Protein 7EX9 (pdb70)

Nearest PDB structures (foldseek):
  7ex0-assembly1_A  TM=1.000E+00  e=1.952E-36  Ebinur lake virus
  7ewu-assembly3_C  TM=9.986E-01  e=3.011E-35  Ebinur lake virus
  7ewx-assembly2_B  TM=9.771E-01  e=7.820E-35  Ebinur lake virus
  7ex6-assembly4_D  TM=1.001E+00  e=1.050E-32  Ebinur lake virus
  7ex0-assembly2_B  TM=9.916E-01  e=1.050E-32  Ebinur lake virus

Foldseek 3Di:
DVVLVVLVVQLVPDDDLVSLLVSLVVLQVVLQLVVQVLQCVQLVHDFFAWDFVVVVCCVLPVPDDCVVFDADGGTATDWDDPNQAIEGEHEAEAQDCVVVVVVQVVCVVRPVVRCVVVPHHYWYKYWYAHQVPRDIDIDTPVVCVSDVDRPGDDHCVSSVVSNVSSCVVCVPPPVNVVSD

Sequence (180 aa):
DPMYEQFLQRIQAVRTATVAKDISADILEARHDYFGRELCRALDIEYRNNVLLDEIILDVYPGVNLMEYNVPHVTPDNYIWTGDMLLILDYKVSVGHDSTEVTYKKYTTLILPVMQEIGINTEICIIRANPVTNQISIVGEQFKRLFPTIPVELNFARFFELRKMLLDKFADDEEFLMMI

Secondary structure (DSSP, 8-state):
-HHHHHHHHHHHH--SHHHHHHHHHHHHHHHHHHHHHHHHHHHT----S---HHHHHHHH-TT--GGGS-------SEEEE-SS-EEEEEEEE-SSSHHHHHHHHHHHHHHHHHHHHHT--EEEEEEEE-TTT--EEEE-HHHHHH-S--------HHHHHHHHHHHHHTTT-HHHHHH-

Structure (mmCIF, N/CA/C/O backbone):
data_7EX9
#
_entry.id   7EX9
#
_cell.length_a   40.855
_cell.length_b   70.763
_cell.length_c   70.923
_cell.angle_alpha   90.000
_cell.angle_beta   90.000
_cell.angle_gamma   90.000
#
_symmetry.space_group_name_H-M   'P 21 21 21'
#
loop_
_entity.id
_entity.type
_entity.pdbx_description
1 polymer Replicase
2 non-polymer 'MANGANESE (II) ION'
3 non-polymer 'methyl (Z)-4-(1-(3-chlorobenzyl)-4-ethylpiperidin-4-yl)-2-hydroxy-4-oxobut-2-enoate'
4 non-polymer 'CHLORIDE ION'
5 water water
#
loop_
_atom_site.group_PDB
_atom_site.id
_atom_site.type_symbol
_atom_site.label_atom_id
_atom_site.label_alt_id
_atom_site.label_comp_id
_atom_site.label_asym_id
_atom_site.label_entity_id
_atom_site.label_seq_id
_atom_site.pdbx_PDB_ins_code
_atom_site.Cartn_x
_atom_site.Cartn_y
_atom_site.Cartn_z
_atom_site.occupancy
_atom_site.B_iso_or_equiv
_atom_site.auth_seq_id
_atom_site.auth_comp_id
_atom_site.auth_asym_id
_atom_site.auth_atom_id
_atom_site.pdbx_PDB_model_num
ATOM 1 N N . ASP A 1 39 ? 25.826 -6.234 -30.921 1.00 46.80 3 ASP A N 1
ATOM 2 C CA . ASP A 1 39 ? 25.053 -6.924 -29.895 1.00 45.08 3 ASP A CA 1
ATOM 3 C C . ASP A 1 39 ? 25.902 -8.075 -29.342 1.00 43.02 3 ASP A C 1
ATOM 4 O O . ASP A 1 39 ? 25.965 -9.154 -29.944 1.00 41.75 3 ASP A O 1
ATOM 9 N N . PRO A 1 40 ? 26.567 -7.840 -28.203 1.00 43.51 4 PRO A N 1
ATOM 10 C CA . PRO A 1 40 ? 27.458 -8.880 -27.653 1.00 40.23 4 PRO A CA 1
ATOM 11 C C . PRO A 1 40 ? 26.731 -10.166 -27.301 1.00 39.62 4 PRO A C 1
ATOM 12 O O . PRO A 1 40 ? 27.282 -11.263 -27.469 1.00 39.45 4 PRO A O 1
ATOM 16 N N . MET A 1 41 ? 25.499 -10.053 -26.803 1.00 37.82 5 MET A N 1
ATOM 17 C CA . MET A 1 41 ? 24.702 -11.232 -26.480 1.00 35.02 5 MET A CA 1
ATOM 18 C C . MET A 1 41 ? 24.406 -12.053 -27.728 1.00 32.52 5 MET A C 1
ATOM 19 O O . MET A 1 41 ? 24.564 -13.281 -27.735 1.00 31.14 5 MET A O 1
ATOM 24 N N . TYR A 1 42 ? 23.938 -11.389 -28.784 1.00 32.15 6 TYR A N 1
ATOM 25 C CA . TYR A 1 42 ? 23.668 -12.086 -30.035 1.00 33.13 6 TYR A CA 1
ATOM 26 C C . TYR A 1 42 ? 24.924 -12.770 -30.550 1.00 30.67 6 TYR A C 1
ATOM 27 O O . TYR A 1 42 ? 24.902 -13.952 -30.912 1.00 30.02 6 TYR A O 1
ATOM 36 N N . GLU A 1 43 ? 26.040 -12.042 -30.574 1.00 31.25 7 GLU A N 1
ATOM 37 C CA . GLU A 1 43 ? 27.272 -12.597 -31.120 1.00 30.90 7 GLU A CA 1
ATOM 38 C C . GLU A 1 43 ? 27.744 -13.809 -30.329 1.00 30.18 7 GLU A C 1
ATOM 39 O O . GLU A 1 43 ? 28.252 -14.776 -30.911 1.00 27.93 7 GLU A O 1
ATOM 45 N N . GLN A 1 44 ? 27.590 -13.782 -29.004 1.00 29.62 8 GLN A N 1
ATOM 46 C CA . GLN A 1 44 ? 28.028 -14.924 -28.212 1.00 28.25 8 GLN A CA 1
ATOM 47 C C . GLN A 1 44 ? 27.154 -16.148 -28.480 1.00 24.40 8 GLN A C 1
ATOM 48 O O . GLN A 1 44 ? 27.665 -17.270 -28.602 1.00 23.65 8 GLN A O 1
ATOM 54 N N . PHE A 1 45 ? 25.836 -15.958 -28.595 1.00 23.52 9 PHE A N 1
ATOM 55 C CA . PHE A 1 45 ? 24.976 -17.075 -28.973 1.00 21.28 9 PHE A CA 1
ATOM 56 C C . PHE A 1 45 ? 25.335 -17.595 -30.360 1.00 23.39 9 PHE A C 1
ATOM 57 O O . PHE A 1 45 ? 25.412 -18.807 -30.586 1.00 21.85 9 PHE A O 1
ATOM 65 N N . LEU A 1 46 ? 25.547 -16.686 -31.309 1.00 22.01 10 LEU A N 1
ATOM 66 C CA . LEU A 1 46 ? 25.893 -17.112 -32.665 1.00 24.80 10 LEU A CA 1
ATOM 67 C C . LEU A 1 46 ? 27.172 -17.949 -32.683 1.00 22.29 10 LEU A C 1
ATOM 68 O O . LEU A 1 46 ? 27.241 -18.984 -33.367 1.00 23.63 10 LEU A O 1
ATOM 73 N N . GLN A 1 47 ? 28.197 -17.512 -31.946 1.00 24.10 11 GLN A N 1
ATOM 74 C CA . GLN A 1 47 ? 29.436 -18.278 -31.839 1.00 25.29 11 GLN A CA 1
ATOM 75 C C . GLN A 1 47 ? 29.163 -19.681 -31.319 1.00 27.33 11 GLN A C 1
ATOM 76 O O . GLN A 1 47 ? 29.721 -20.662 -31.827 1.00 23.99 11 GLN A O 1
ATOM 82 N N . ARG A 1 48 ? 28.306 -19.795 -30.294 1.00 21.49 12 ARG A N 1
ATOM 83 C CA . ARG A 1 48 ? 28.014 -21.105 -29.722 1.00 23.65 12 ARG A CA 1
ATOM 84 C C . ARG A 1 48 ? 27.275 -22.001 -30.710 1.00 21.45 12 ARG A C 1
ATOM 85 O O . ARG A 1 48 ? 27.546 -23.209 -30.772 1.00 24.26 12 ARG A O 1
ATOM 93 N N . ILE A 1 49 ? 26.344 -21.436 -31.489 1.00 17.87 13 ILE A N 1
ATOM 94 C CA . ILE A 1 49 ? 25.594 -22.224 -32.471 1.00 18.98 13 ILE A CA 1
ATOM 95 C C . ILE A 1 49 ? 26.488 -22.641 -33.629 1.00 21.33 13 ILE A C 1
ATOM 96 O O . ILE A 1 49 ? 26.373 -23.759 -34.148 1.00 21.66 13 ILE A O 1
ATOM 101 N N . GLN A 1 50 ? 27.391 -21.755 -34.051 1.00 22.84 14 GLN A N 1
ATOM 102 C CA . GLN A 1 50 ? 28.348 -22.117 -35.096 1.00 23.51 14 GLN A CA 1
ATOM 103 C C . GLN A 1 50 ? 29.196 -23.318 -34.676 1.00 25.53 14 GLN A C 1
ATOM 104 O O . GLN A 1 50 ? 29.509 -24.191 -35.498 1.00 26.33 14 GLN A O 1
ATOM 110 N N . ALA A 1 51 ? 29.543 -23.401 -33.392 1.00 23.19 15 ALA A N 1
ATOM 111 C CA . ALA A 1 51 ? 30.483 -24.401 -32.899 1.00 24.08 15 ALA A CA 1
ATOM 112 C C . ALA A 1 51 ? 29.841 -25.699 -32.410 1.00 28.22 15 ALA A C 1
ATOM 113 O O . ALA A 1 51 ? 30.533 -26.722 -32.352 1.00 26.53 15 ALA A O 1
ATOM 115 N N . VAL A 1 52 ? 28.557 -25.697 -32.035 1.00 23.72 16 VAL A N 1
ATOM 116 C CA . VAL A 1 52 ? 27.988 -26.849 -31.330 1.00 23.43 16 VAL A CA 1
ATOM 117 C C . VAL A 1 52 ? 27.900 -28.073 -32.244 1.00 23.01 16 VAL A C 1
ATOM 11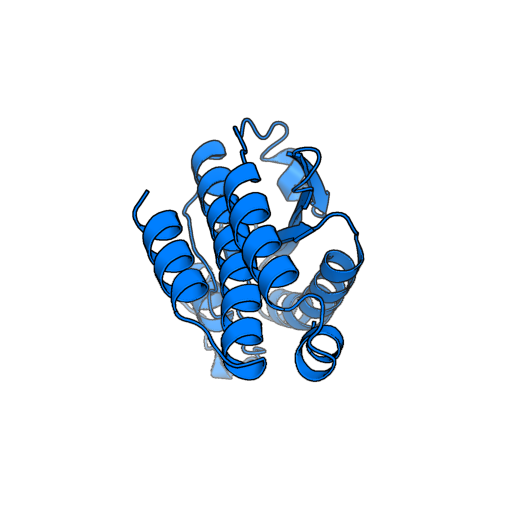8 O O . VAL A 1 52 ? 27.567 -27.972 -33.432 1.00 24.61 16 VAL A O 1
ATOM 122 N N . ARG A 1 53 ? 28.182 -29.254 -31.675 1.00 24.10 17 ARG A N 1
ATOM 123 C CA . ARG A 1 53 ? 28.157 -30.515 -32.411 1.00 25.69 17 ARG A CA 1
ATOM 124 C C . ARG A 1 53 ? 27.214 -31.560 -31.831 1.00 27.48 17 ARG A C 1
ATOM 125 O O . ARG A 1 53 ? 26.888 -32.523 -32.533 1.00 26.00 17 ARG A O 1
ATOM 133 N N . THR A 1 54 ? 26.785 -31.420 -30.575 1.00 25.35 18 THR A N 1
ATOM 134 C CA . THR A 1 54 ? 26.059 -32.466 -29.873 1.00 22.80 18 THR A CA 1
ATOM 135 C C . THR A 1 54 ? 24.715 -31.951 -29.389 1.00 24.41 18 THR A C 1
ATOM 136 O O . THR A 1 54 ? 24.565 -30.772 -29.061 1.00 22.35 18 THR A O 1
ATOM 140 N N . ALA A 1 55 ? 23.752 -32.871 -29.328 1.00 23.68 19 ALA A N 1
ATOM 141 C CA . ALA A 1 55 ? 22.403 -32.537 -28.886 1.00 25.56 19 ALA A CA 1
ATOM 142 C C . ALA A 1 55 ? 22.389 -31.969 -27.472 1.00 25.22 19 ALA A C 1
ATOM 143 O O . ALA A 1 55 ? 21.642 -31.025 -27.185 1.00 26.02 19 ALA A O 1
ATOM 145 N N . THR A 1 56 ? 23.177 -32.545 -26.562 1.00 25.18 20 THR A N 1
ATOM 146 C CA . THR A 1 56 ? 23.130 -32.075 -25.182 1.00 26.75 20 THR A CA 1
ATOM 147 C C . THR A 1 56 ? 23.629 -30.638 -25.056 1.00 25.31 20 THR A C 1
ATOM 148 O O . THR A 1 56 ? 23.053 -29.848 -24.301 1.00 23.35 20 THR A O 1
ATOM 152 N N . VAL A 1 57 ? 24.681 -30.269 -25.785 1.00 21.84 21 VAL A N 1
ATOM 153 C CA . VAL A 1 57 ? 25.155 -28.890 -25.724 1.00 22.73 21 VAL A CA 1
ATOM 154 C C . VAL A 1 57 ? 24.170 -27.966 -26.434 1.00 24.01 21 VAL A C 1
ATOM 155 O O . VAL A 1 57 ? 23.931 -26.831 -25.996 1.00 24.44 21 VAL A O 1
ATOM 159 N N . ALA A 1 58 ? 23.558 -28.451 -27.519 1.00 20.62 22 ALA A N 1
ATOM 160 C CA . ALA A 1 58 ? 22.541 -27.666 -28.216 1.00 21.76 22 ALA A CA 1
ATOM 161 C C . ALA A 1 58 ? 21.337 -27.390 -27.321 1.00 22.83 22 ALA A C 1
ATOM 162 O O . ALA A 1 58 ? 20.778 -26.288 -27.348 1.00 20.38 22 ALA A O 1
ATOM 164 N N . LYS A 1 59 ? 20.910 -28.388 -26.539 1.00 21.52 23 LYS A N 1
ATOM 165 C CA . LYS A 1 59 ? 19.808 -28.193 -25.596 1.00 23.29 23 LYS A CA 1
ATOM 166 C C . LYS A 1 59 ? 20.106 -27.049 -24.634 1.00 21.21 23 LYS A C 1
ATOM 167 O O . LYS A 1 59 ? 19.220 -26.247 -24.311 1.00 20.78 23 LYS A O 1
ATOM 173 N N . ASP A 1 60 ? 21.349 -26.959 -24.172 1.00 20.03 24 ASP A N 1
ATOM 174 C CA . ASP A 1 60 ? 21.733 -25.887 -23.255 1.00 23.20 24 ASP A CA 1
ATOM 175 C C . ASP A 1 60 ? 21.731 -24.528 -23.944 1.00 22.97 24 ASP A C 1
ATOM 176 O O . ASP A 1 60 ? 21.400 -23.515 -23.320 1.00 21.89 24 ASP A O 1
ATOM 181 N N . ILE A 1 61 ? 22.143 -24.468 -25.212 1.00 19.61 25 ILE A N 1
ATOM 182 C CA . ILE A 1 61 ? 22.039 -23.199 -25.925 1.00 18.43 25 ILE A CA 1
ATOM 183 C C . ILE A 1 61 ? 20.581 -22.788 -26.029 1.00 17.94 25 ILE A C 1
ATOM 184 O O . ILE A 1 61 ? 20.231 -21.628 -25.797 1.00 19.63 25 ILE A O 1
ATOM 189 N N . SER A 1 62 ? 19.706 -23.735 -26.387 1.00 17.63 26 SER A N 1
ATOM 190 C CA . SER A 1 62 ? 18.285 -23.424 -26.531 1.00 18.99 26 SER A CA 1
ATOM 191 C C . SER A 1 62 ? 17.730 -22.853 -25.237 1.00 20.47 26 SER A C 1
ATOM 192 O O . SER A 1 62 ? 17.079 -21.801 -25.229 1.00 18.51 26 SER A O 1
ATOM 195 N N . ALA A 1 63 ? 18.008 -23.528 -24.123 1.00 19.20 27 ALA A N 1
ATOM 196 C CA . ALA A 1 63 ? 17.527 -23.050 -22.833 1.00 20.48 27 ALA A CA 1
ATOM 197 C C . ALA A 1 63 ? 18.102 -21.681 -22.515 1.00 20.57 27 ALA A C 1
ATOM 198 O O . ALA A 1 63 ? 17.398 -20.812 -21.984 1.00 20.09 27 ALA A O 1
ATOM 200 N N . ASP A 1 64 ? 19.371 -21.461 -22.862 1.00 18.83 28 ASP A N 1
ATOM 201 C CA . ASP A 1 64 ? 20.012 -20.180 -22.572 1.00 19.09 28 ASP A CA 1
ATOM 202 C C . ASP A 1 64 ? 19.382 -19.046 -23.377 1.00 20.61 28 ASP A C 1
ATOM 203 O O . ASP A 1 64 ? 19.271 -17.919 -22.884 1.00 18.55 28 ASP A O 1
ATOM 208 N N . ILE A 1 65 ? 19.020 -19.308 -24.635 1.00 20.37 29 ILE A N 1
ATOM 209 C CA . ILE A 1 65 ? 18.346 -18.285 -25.435 1.00 17.57 29 ILE A CA 1
ATOM 210 C C . ILE A 1 65 ? 16.993 -17.942 -24.829 1.00 20.09 29 ILE A C 1
ATOM 211 O O . ILE A 1 65 ? 16.604 -16.770 -24.754 1.00 18.04 29 ILE A O 1
ATOM 216 N N . LEU A 1 66 ? 16.259 -18.954 -24.368 1.00 18.07 30 LEU A N 1
ATOM 217 C CA . LEU A 1 66 ? 14.954 -18.666 -23.786 1.00 19.04 30 LEU A CA 1
ATOM 218 C C . LEU A 1 66 ? 15.099 -17.908 -22.473 1.00 18.78 30 LEU A C 1
ATOM 219 O O . LEU A 1 66 ? 14.263 -17.052 -22.151 1.00 18.38 30 LEU A O 1
ATOM 224 N N . GLU A 1 67 ? 16.155 -18.193 -21.708 1.00 17.77 31 GLU A N 1
ATOM 225 C CA . GLU A 1 67 ? 16.387 -17.423 -20.491 1.00 19.13 31 GLU A CA 1
ATOM 226 C C . GLU A 1 67 ? 16.740 -15.974 -20.827 1.00 21.40 31 GLU A C 1
ATOM 227 O O . GLU A 1 67 ? 16.219 -15.039 -20.207 1.00 18.98 31 GLU A O 1
ATOM 233 N N . ALA A 1 68 ? 17.592 -1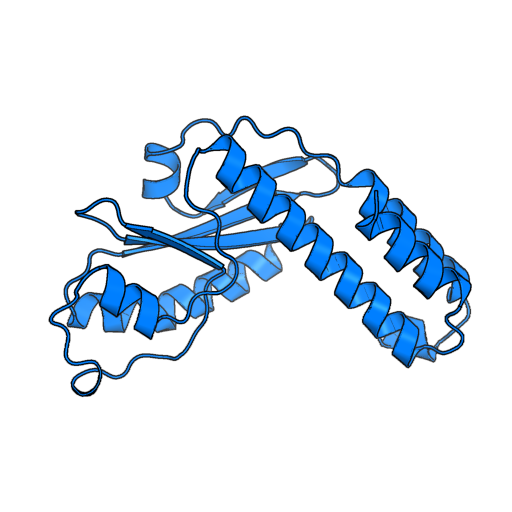5.768 -21.839 1.00 19.72 32 ALA A N 1
ATOM 234 C CA . ALA A 1 68 ? 17.991 -14.4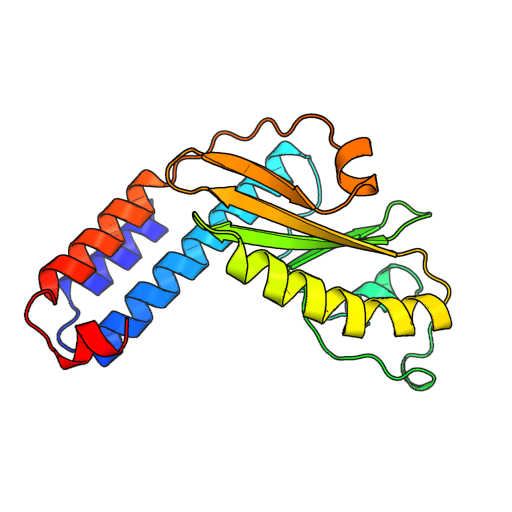14 -22.221 1.00 18.80 32 ALA A CA 1
ATOM 235 C C . ALA A 1 68 ? 16.812 -13.602 -22.737 1.00 15.50 32 ALA A C 1
ATOM 236 O O . ALA A 1 68 ? 16.746 -12.386 -22.520 1.00 18.03 32 ALA A O 1
ATOM 238 N N . ARG A 1 69 ? 15.892 -14.250 -23.449 1.00 16.13 33 ARG A N 1
ATOM 239 C CA . ARG A 1 69 ? 14.700 -13.571 -23.944 1.00 16.22 33 ARG A CA 1
ATOM 240 C C . ARG A 1 69 ? 13.799 -13.149 -22.792 1.00 16.60 33 ARG A C 1
ATOM 241 O O . ARG A 1 69 ? 13.249 -12.034 -22.780 1.00 15.60 33 ARG A O 1
ATOM 249 N N . HIS A 1 70 ? 13.695 -14.009 -21.7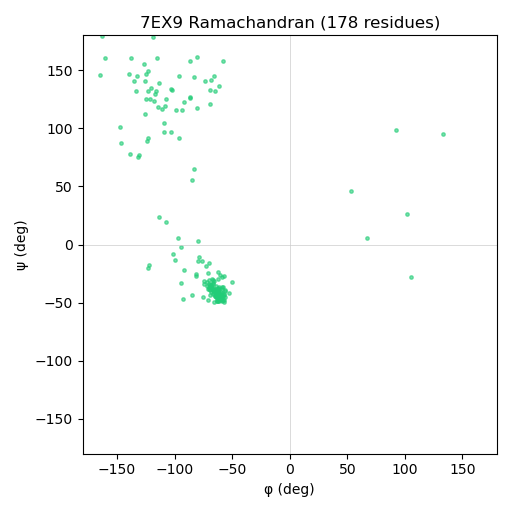86 1.00 15.53 34 HIS A N 1
ATOM 250 C CA . HIS A 1 70 ? 12.962 -13.673 -20.577 1.00 15.57 34 HIS A CA 1
ATOM 251 C C . HIS A 1 70 ? 13.612 -12.494 -19.863 1.00 14.84 34 HIS A C 1
ATOM 252 O O . HIS A 1 70 ? 12.925 -11.555 -19.446 1.00 16.59 34 HIS A O 1
ATOM 259 N N . ASP A 1 71 ? 14.943 -12.512 -19.727 1.00 14.56 35 ASP A N 1
ATOM 260 C CA . ASP A 1 71 ? 15.618 -11.446 -18.983 1.00 15.37 35 ASP A CA 1
ATOM 261 C C . ASP A 1 71 ? 15.555 -10.127 -19.751 1.00 18.05 35 ASP A C 1
ATOM 262 O O . ASP A 1 71 ? 15.427 -9.051 -19.146 1.00 17.53 35 ASP A O 1
ATOM 267 N N . TYR A 1 72 ? 15.626 -10.201 -21.087 1.00 16.07 36 TYR A N 1
ATOM 268 C CA . TYR A 1 72 ? 15.457 -9.019 -21.930 1.00 18.82 36 TYR A CA 1
ATOM 269 C C . TYR A 1 72 ? 14.109 -8.355 -21.668 1.00 18.40 36 TYR A C 1
ATOM 270 O O . TYR A 1 72 ? 14.025 -7.133 -21.483 1.00 16.91 36 TYR A O 1
ATOM 279 N N . PHE A 1 73 ? 13.035 -9.149 -21.644 1.00 15.50 37 PHE A N 1
ATOM 280 C CA . PHE A 1 73 ? 11.723 -8.583 -21.353 1.00 14.37 37 PHE A CA 1
ATOM 281 C C . PHE A 1 73 ? 11.678 -7.964 -19.958 1.00 14.95 37 PHE A C 1
ATOM 282 O O . PHE A 1 73 ? 11.137 -6.865 -19.779 1.00 16.51 37 PHE A O 1
ATOM 290 N N . GLY A 1 74 ? 12.227 -8.658 -18.953 1.00 15.86 38 GLY A N 1
ATOM 291 C CA . GLY A 1 74 ? 12.249 -8.082 -17.614 1.00 14.40 38 GLY A CA 1
ATOM 292 C C . GLY A 1 74 ? 12.929 -6.722 -17.583 1.00 17.88 38 GLY A C 1
ATOM 293 O O . GLY A 1 74 ? 12.409 -5.769 -16.993 1.00 17.21 38 GLY A O 1
ATOM 294 N N . ARG A 1 75 ? 14.082 -6.598 -18.252 1.00 17.24 39 ARG A N 1
ATOM 295 C CA . ARG A 1 75 ? 14.783 -5.316 -18.255 1.00 18.14 39 ARG A CA 1
ATOM 296 C C . ARG A 1 75 ? 13.969 -4.230 -18.951 1.00 18.70 39 ARG A C 1
ATOM 297 O O . ARG A 1 75 ? 13.880 -3.097 -18.454 1.00 20.29 39 ARG A O 1
ATOM 305 N N . GLU A 1 76 ? 13.386 -4.543 -20.111 1.00 19.05 40 GLU A N 1
ATOM 306 C CA . GLU A 1 76 ? 12.602 -3.548 -20.838 1.00 18.74 40 GLU A CA 1
ATOM 307 C C . GLU A 1 76 ? 11.367 -3.154 -20.048 1.00 19.47 40 GLU A C 1
ATOM 308 O O . GLU A 1 76 ? 10.971 -1.980 -20.035 1.00 20.42 40 GLU A O 1
ATOM 314 N N . LEU A 1 77 ? 10.742 -4.131 -19.392 1.00 15.36 41 LEU A N 1
ATOM 315 C CA . LEU A 1 77 ? 9.553 -3.849 -18.598 1.00 17.78 41 LEU A CA 1
ATOM 316 C C . LEU A 1 77 ? 9.879 -2.893 -17.457 1.00 18.39 41 LEU A C 1
ATOM 317 O O . LEU A 1 77 ? 9.176 -1.901 -17.246 1.00 17.11 41 LEU A O 1
ATOM 322 N N . CYS A 1 78 ? 10.954 -3.174 -16.708 1.00 18.20 42 CYS A N 1
ATOM 323 C CA . CYS A 1 78 ? 11.273 -2.325 -15.567 1.00 18.18 42 CYS A CA 1
ATOM 324 C C . CYS A 1 78 ? 11.721 -0.948 -16.023 1.00 21.17 42 CYS A C 1
ATOM 325 O O . CYS A 1 78 ? 11.411 0.057 -15.368 1.00 22.24 42 CYS A O 1
ATOM 328 N N . ARG A 1 79 ? 12.438 -0.882 -17.148 1.00 20.02 43 ARG A N 1
ATOM 329 C CA . ARG A 1 79 ? 12.831 0.421 -17.677 1.00 21.90 43 ARG A CA 1
ATOM 330 C C . ARG A 1 79 ? 11.615 1.254 -18.027 1.00 23.36 43 ARG A C 1
ATOM 331 O O . ARG A 1 79 ? 11.554 2.445 -17.697 1.00 24.57 43 ARG A O 1
ATOM 339 N N . ALA A 1 80 ? 10.627 0.641 -18.683 1.00 21.57 44 ALA A N 1
ATOM 340 C CA . ALA A 1 80 ? 9.440 1.363 -19.124 1.00 21.68 44 ALA A CA 1
ATOM 341 C C . ALA A 1 80 ? 8.605 1.864 -17.956 1.00 23.13 44 ALA A C 1
ATOM 342 O O . ALA A 1 80 ? 7.948 2.908 -18.062 1.00 24.32 44 ALA A O 1
ATOM 344 N N . LEU A 1 81 ? 8.605 1.139 -16.848 1.00 19.19 45 LEU A N 1
ATOM 345 C CA . LEU A 1 81 ? 7.843 1.524 -15.671 1.00 20.14 45 LEU A CA 1
ATOM 346 C C . LEU A 1 81 ? 8.660 2.307 -14.661 1.00 22.21 45 LEU A C 1
ATOM 347 O O . LEU A 1 81 ? 8.096 2.739 -13.649 1.00 24.30 45 LEU A O 1
ATOM 352 N N . ASP A 1 82 ? 9.956 2.508 -14.921 1.00 22.34 46 ASP A N 1
ATOM 353 C CA . ASP A 1 82 ? 10.884 3.176 -13.999 1.00 25.55 46 ASP A CA 1
ATOM 354 C C . ASP A 1 82 ? 10.855 2.539 -12.617 1.00 26.31 46 ASP A C 1
ATOM 355 O O . ASP A 1 82 ? 10.794 3.219 -11.589 1.00 26.72 46 ASP A O 1
ATOM 360 N N . ILE A 1 83 ? 10.902 1.212 -12.594 1.00 21.11 47 ILE A N 1
ATOM 361 C CA . ILE A 1 83 ? 11.002 0.479 -11.341 1.00 20.02 47 ILE A CA 1
ATOM 362 C C . ILE A 1 83 ? 12.340 -0.237 -11.325 1.00 20.02 47 ILE A C 1
ATOM 363 O O . ILE A 1 83 ? 12.995 -0.428 -12.355 1.00 19.15 47 ILE A O 1
ATOM 368 N N . GLU A 1 84 ? 12.767 -0.611 -10.127 1.00 18.73 48 GLU A N 1
ATOM 369 C CA . GLU A 1 84 ? 14.062 -1.249 -9.971 1.00 20.63 48 GLU A CA 1
ATOM 370 C C . GLU A 1 84 ? 14.053 -2.589 -10.690 1.00 21.43 48 GLU A C 1
ATOM 371 O O . GLU A 1 84 ? 13.118 -3.378 -10.527 1.00 20.78 48 GLU A O 1
ATOM 377 N N . TYR A 1 85 ? 15.082 -2.849 -11.493 1.00 18.34 49 TYR A N 1
ATOM 378 C CA . TYR A 1 85 ? 15.206 -4.143 -12.153 1.00 18.36 49 TYR A CA 1
ATOM 379 C C . TYR A 1 85 ? 15.921 -5.131 -11.241 1.00 19.23 49 TYR A C 1
ATOM 380 O O . TYR A 1 85 ? 17.006 -4.843 -10.718 1.00 20.35 49 TYR A O 1
ATOM 389 N N . ARG A 1 86 ? 15.296 -6.286 -11.033 1.00 16.89 50 ARG A N 1
ATOM 390 C CA . ARG A 1 86 ? 15.916 -7.399 -10.331 1.00 14.75 50 ARG A CA 1
ATOM 391 C C . ARG A 1 86 ? 15.558 -8.667 -11.087 1.00 17.14 50 ARG A C 1
ATOM 392 O O . ARG A 1 86 ? 14.605 -8.694 -11.868 1.00 16.68 50 ARG A O 1
ATOM 400 N N . ASN A 1 87 ? 16.336 -9.723 -10.861 1.00 16.55 51 ASN A N 1
ATOM 401 C CA . ASN A 1 87 ? 16.044 -10.976 -11.562 1.00 18.48 51 ASN A CA 1
ATOM 402 C C . ASN A 1 87 ? 16.411 -12.115 -10.611 1.00 19.58 51 ASN A C 1
ATOM 403 O O . ASN A 1 87 ? 17.545 -12.603 -10.629 1.00 27.89 51 ASN A O 1
ATOM 408 N N . ASN A 1 88 ? 15.432 -12.488 -9.774 1.00 15.95 52 ASN A N 1
ATOM 409 C CA . ASN A 1 88 ? 15.436 -13.585 -8.808 1.00 16.69 52 ASN A CA 1
ATOM 410 C C . ASN A 1 88 ? 15.895 -13.079 -7.453 1.00 17.23 52 ASN A C 1
ATOM 411 O O . ASN A 1 88 ? 17.101 -12.942 -7.195 1.00 21.74 52 ASN A O 1
ATOM 416 N N . VAL A 1 89 ? 14.932 -12.804 -6.582 1.00 14.87 53 VAL A N 1
ATOM 417 C CA . VAL A 1 89 ? 15.245 -12.367 -5.233 1.00 14.66 53 VAL A CA 1
ATOM 418 C C . VAL A 1 89 ? 14.712 -13.412 -4.269 1.00 14.65 53 VAL A C 1
ATOM 419 O O . VAL A 1 89 ? 13.544 -13.802 -4.354 1.00 16.74 53 VAL A O 1
ATOM 423 N N . LEU A 1 90 ? 15.569 -13.856 -3.348 1.00 16.29 54 LEU A N 1
ATOM 424 C CA . LEU A 1 90 ? 15.142 -14.798 -2.326 1.00 16.21 54 LEU A CA 1
ATOM 425 C C . LEU A 1 90 ? 14.049 -14.171 -1.467 1.00 16.84 54 LEU A C 1
ATOM 426 O O . LEU A 1 90 ? 14.140 -13.007 -1.076 1.00 16.63 54 LEU A O 1
ATOM 431 N N . LEU A 1 91 ? 12.998 -14.943 -1.178 1.00 15.25 55 LEU A N 1
ATOM 432 C CA . LEU A 1 91 ? 11.875 -14.394 -0.426 1.00 15.80 55 LEU A CA 1
ATOM 433 C C . LEU A 1 91 ? 12.329 -13.848 0.921 1.00 15.43 55 LEU A C 1
ATOM 434 O O . LEU A 1 91 ? 11.822 -12.819 1.387 1.00 18.25 55 LEU A O 1
ATOM 439 N N . ASP A 1 92 ? 13.302 -14.514 1.556 1.00 16.36 56 ASP A N 1
ATOM 440 C CA . ASP A 1 92 ? 13.808 -14.013 2.838 1.00 19.46 56 ASP A CA 1
ATOM 441 C C . ASP A 1 92 ? 14.370 -12.605 2.695 1.00 20.01 56 ASP A C 1
ATOM 442 O O . ASP A 1 92 ? 14.189 -11.755 3.580 1.00 19.38 56 ASP A O 1
ATOM 447 N N . GLU A 1 93 ? 15.051 -12.341 1.579 1.00 18.75 57 GLU A N 1
ATOM 448 C CA . GLU A 1 93 ? 15.633 -11.026 1.349 1.00 18.65 57 GLU A CA 1
ATOM 449 C C . GLU A 1 93 ? 14.547 -9.985 1.112 1.00 19.35 57 GLU A C 1
ATOM 450 O O . GLU A 1 93 ? 14.663 -8.847 1.582 1.00 19.10 57 GLU A O 1
ATOM 456 N N . ILE A 1 94 ? 13.489 -10.358 0.371 1.00 16.45 58 ILE A N 1
ATOM 457 C CA . ILE A 1 94 ? 12.352 -9.459 0.171 1.00 17.03 58 ILE A CA 1
ATOM 458 C C . ILE A 1 94 ? 11.746 -9.075 1.519 1.00 19.26 58 ILE A C 1
ATOM 459 O O . ILE A 1 94 ? 11.504 -7.896 1.804 1.00 18.68 58 ILE A O 1
ATOM 464 N N . ILE A 1 95 ? 11.499 -10.072 2.368 1.00 16.67 59 ILE A N 1
ATOM 465 C CA . ILE A 1 95 ? 10.890 -9.817 3.672 1.00 15.79 59 ILE A CA 1
ATOM 466 C C . ILE A 1 95 ? 11.758 -8.869 4.488 1.00 19.33 59 ILE A C 1
ATOM 467 O O . ILE A 1 95 ? 11.254 -7.933 5.119 1.00 20.41 59 ILE A O 1
ATOM 472 N N . LEU A 1 96 ? 13.076 -9.092 4.482 1.00 18.87 60 LEU A N 1
ATOM 473 C CA . LEU A 1 96 ? 13.980 -8.243 5.254 1.00 20.80 60 LEU A CA 1
ATOM 474 C C . LEU A 1 96 ? 14.039 -6.826 4.701 1.00 22.05 60 LEU A C 1
ATOM 475 O O . LEU A 1 96 ? 14.274 -5.880 5.456 1.00 23.11 60 LEU A O 1
ATOM 480 N N . ASP A 1 97 ? 13.844 -6.655 3.395 1.00 21.09 61 ASP A N 1
ATOM 481 C CA . ASP A 1 97 ? 13.801 -5.309 2.831 1.00 24.94 61 ASP A CA 1
ATOM 482 C C . ASP A 1 97 ? 12.549 -4.563 3.283 1.00 26.48 61 ASP A C 1
ATOM 483 O O . ASP A 1 97 ? 12.625 -3.394 3.673 1.00 28.73 61 ASP A O 1
ATOM 488 N N . VAL A 1 98 ? 11.392 -5.228 3.271 1.00 20.84 62 VAL A N 1
ATOM 489 C CA . VAL A 1 98 ? 10.159 -4.534 3.636 1.00 21.80 62 VAL A CA 1
ATOM 490 C C . VAL A 1 98 ? 9.975 -4.447 5.150 1.00 25.37 62 VAL A C 1
ATOM 491 O O . VAL A 1 98 ? 9.318 -3.521 5.643 1.00 25.87 62 VAL A O 1
ATOM 495 N N . TYR A 1 99 ? 10.533 -5.387 5.914 1.00 21.08 63 TYR A N 1
ATOM 496 C CA . TYR A 1 99 ? 10.288 -5.471 7.356 1.00 21.54 63 TYR A CA 1
ATOM 497 C C . TYR A 1 99 ? 11.612 -5.789 8.037 1.00 22.28 63 TYR A C 1
ATOM 498 O O . TYR A 1 99 ? 11.882 -6.936 8.417 1.00 22.34 63 TYR A O 1
ATOM 507 N N . PRO A 1 100 ? 12.477 -4.784 8.194 1.00 23.77 64 PRO A N 1
ATOM 508 C CA . PRO A 1 100 ? 13.838 -5.051 8.691 1.00 23.01 64 PRO A CA 1
ATOM 509 C C . PRO A 1 100 ? 13.867 -5.673 10.077 1.00 24.27 64 PRO A C 1
ATOM 510 O O . PRO A 1 100 ? 14.839 -6.362 10.416 1.00 27.50 64 PRO A O 1
ATOM 514 N N . GLY A 1 101 ? 12.844 -5.441 10.891 1.00 24.69 65 GLY A N 1
ATOM 515 C CA . GLY A 1 101 ? 12.806 -5.998 12.229 1.00 26.15 65 GLY A CA 1
ATOM 516 C C . GLY A 1 101 ? 12.381 -7.443 12.334 1.00 30.60 65 GLY A C 1
ATOM 517 O O . GLY A 1 101 ? 12.288 -7.966 13.450 1.00 30.78 65 GLY A O 1
ATOM 518 N N . VAL A 1 102 ? 12.127 -8.114 11.208 1.00 24.01 66 VAL A N 1
ATOM 519 C CA . VAL A 1 102 ? 11.618 -9.479 11.248 1.00 26.68 66 VAL A CA 1
ATOM 520 C C . VAL A 1 102 ? 12.658 -10.428 11.836 1.00 29.51 66 VAL A C 1
ATOM 521 O O . VAL A 1 102 ? 13.871 -10.272 11.629 1.00 32.87 66 VAL A O 1
ATOM 525 N N . ASN A 1 103 ? 12.184 -11.427 12.577 1.00 29.34 67 ASN A N 1
ATOM 526 C CA . ASN A 1 103 ? 13.003 -12.581 12.939 1.00 30.54 67 ASN A CA 1
ATOM 527 C C . ASN A 1 103 ? 12.579 -13.734 12.035 1.00 30.46 67 ASN A C 1
ATOM 528 O O . ASN A 1 103 ? 11.587 -14.416 12.310 1.00 32.51 67 ASN A O 1
ATOM 533 N N . LEU A 1 104 ? 13.333 -13.933 10.943 1.00 28.95 68 LEU A N 1
ATOM 534 C CA . LEU A 1 104 ? 13.020 -14.986 9.983 1.00 27.82 68 LEU A CA 1
ATOM 535 C C . LEU A 1 104 ? 12.796 -16.325 10.657 1.00 33.51 68 LEU A C 1
ATOM 536 O O . LEU A 1 104 ? 11.979 -17.127 10.189 1.00 31.80 68 LEU A O 1
ATOM 541 N N . MET A 1 105 ? 13.491 -16.575 11.767 1.00 31.77 69 MET A N 1
ATOM 542 C CA . MET A 1 105 ? 13.447 -17.883 12.402 1.00 32.43 69 MET A CA 1
ATOM 543 C C . MET A 1 105 ? 12.102 -18.157 13.052 1.00 29.46 69 MET A C 1
ATOM 544 O O . MET A 1 105 ? 11.806 -19.311 13.378 1.00 30.85 69 MET A O 1
ATOM 549 N N . GLU A 1 106 ? 11.287 -17.130 13.261 1.00 27.04 70 GLU A N 1
ATOM 550 C CA . GLU A 1 106 ? 9.959 -17.340 13.816 1.00 29.11 70 GLU A CA 1
ATOM 551 C C . GLU A 1 106 ? 8.968 -17.846 12.778 1.00 31.04 70 GLU A C 1
ATOM 552 O O . GLU A 1 106 ? 7.869 -18.273 13.148 1.00 30.70 70 GLU A O 1
ATOM 554 N N . TYR A 1 107 ? 9.332 -17.824 11.495 1.00 29.66 71 TYR A N 1
ATOM 555 C CA . TYR A 1 107 ? 8.404 -18.125 10.419 1.00 28.03 71 TYR A CA 1
ATOM 556 C C . TYR A 1 107 ? 8.979 -19.206 9.517 1.00 28.74 71 TYR A C 1
ATOM 557 O O . TYR A 1 107 ? 10.197 -19.389 9.419 1.00 31.67 71 TYR A O 1
ATOM 566 N N . ASN A 1 108 ? 8.079 -19.915 8.838 1.00 25.48 72 ASN A N 1
ATOM 567 C CA . ASN A 1 108 ? 8.467 -20.939 7.873 1.00 27.30 72 ASN A CA 1
ATOM 568 C C . ASN A 1 108 ? 8.453 -20.287 6.497 1.00 24.24 72 ASN A C 1
ATOM 569 O O . ASN A 1 108 ? 7.430 -20.265 5.818 1.00 26.88 72 ASN A O 1
ATOM 574 N N . VAL A 1 109 ? 9.598 -19.751 6.088 1.00 23.85 73 VAL A N 1
ATOM 575 C CA . VAL A 1 109 ? 9.703 -18.983 4.849 1.00 20.38 73 VAL A CA 1
ATOM 576 C C . VAL A 1 109 ? 10.142 -19.934 3.742 1.00 20.04 73 VAL A C 1
ATOM 577 O O . VAL A 1 109 ? 11.261 -20.473 3.817 1.00 22.56 73 VAL A O 1
ATOM 581 N N . PRO A 1 110 ? 9.321 -20.172 2.711 1.00 17.95 74 PRO A N 1
ATOM 582 C CA . PRO A 1 110 ? 9.792 -20.964 1.571 1.00 18.06 74 PRO A CA 1
ATOM 583 C C . PRO A 1 110 ? 10.840 -20.174 0.802 1.00 20.98 74 PRO A C 1
ATOM 584 O O . PRO A 1 110 ? 10.659 -18.985 0.532 1.00 18.69 74 PRO A O 1
ATOM 588 N N . HIS A 1 111 ? 11.953 -20.831 0.473 1.00 17.59 75 HIS A N 1
ATOM 589 C CA . HIS A 1 111 ? 13.061 -20.113 -0.150 1.00 18.06 75 HIS A CA 1
ATOM 590 C C . HIS A 1 111 ? 12.877 -20.018 -1.660 1.00 22.97 75 HIS A C 1
ATOM 591 O O . HIS A 1 111 ? 13.751 -20.431 -2.436 1.00 22.82 75 HIS A O 1
ATOM 598 N N . VAL A 1 112 ? 11.734 -19.473 -2.081 1.00 20.08 76 VAL A N 1
ATOM 599 C CA . VAL A 1 112 ? 11.494 -19.223 -3.501 1.00 19.90 76 VAL A CA 1
ATOM 600 C C . VAL A 1 112 ? 12.199 -17.935 -3.924 1.00 18.46 76 VAL A C 1
ATOM 601 O O . VAL A 1 112 ? 12.542 -17.079 -3.106 1.00 17.05 76 VAL A O 1
ATOM 605 N N . THR A 1 113 ? 12.393 -17.778 -5.237 1.00 19.31 77 THR A N 1
ATOM 606 C CA . THR A 1 113 ? 13.072 -16.601 -5.787 1.00 15.48 77 THR A CA 1
ATOM 607 C C . THR A 1 113 ? 12.235 -16.021 -6.920 1.00 16.32 77 THR A C 1
ATOM 608 O O . THR A 1 113 ? 12.567 -16.197 -8.099 1.00 17.45 77 THR A O 1
ATOM 612 N N . PRO A 1 114 ? 11.156 -15.303 -6.606 1.00 16.28 78 PRO A N 1
ATOM 613 C CA . PRO A 1 114 ? 10.456 -14.553 -7.660 1.00 14.10 78 PRO A CA 1
ATOM 614 C C . PRO A 1 114 ? 11.409 -13.578 -8.340 1.00 14.52 78 PRO A C 1
ATOM 615 O O . PRO A 1 114 ? 12.426 -13.163 -7.783 1.00 15.47 78 PRO A O 1
ATOM 619 N N . ASP A 1 115 ? 11.053 -13.194 -9.569 1.00 14.33 79 ASP A N 1
ATOM 620 C CA . ASP A 1 115 ? 11.946 -12.354 -10.359 1.00 13.59 79 ASP A CA 1
ATOM 621 C C . ASP A 1 115 ? 12.228 -11.029 -9.674 1.00 15.05 79 ASP A C 1
ATOM 622 O O . ASP A 1 115 ? 13.369 -10.553 -9.666 1.00 15.27 79 ASP A O 1
ATOM 627 N N . ASN A 1 116 ? 11.204 -10.412 -9.106 1.00 12.52 80 ASN A N 1
ATOM 628 C CA . ASN A 1 116 ? 11.322 -9.024 -8.692 1.00 14.05 80 ASN A CA 1
ATOM 629 C C . ASN A 1 116 ? 10.191 -8.716 -7.721 1.00 15.75 80 ASN A C 1
ATOM 630 O O . ASN A 1 116 ? 9.348 -9.566 -7.418 1.00 15.90 80 ASN A O 1
ATOM 635 N N . TYR A 1 117 ? 10.170 -7.482 -7.238 1.00 14.21 81 TYR A N 1
ATOM 636 C CA . TYR A 1 117 ? 9.090 -7.065 -6.360 1.00 15.05 81 TYR A CA 1
ATOM 637 C C . TYR A 1 117 ? 9.038 -5.548 -6.365 1.00 15.79 81 TYR A C 1
ATOM 638 O O . TYR A 1 117 ? 10.003 -4.878 -6.746 1.00 14.48 81 TYR A O 1
ATOM 647 N N . ILE A 1 118 ? 7.891 -5.018 -5.953 1.00 16.47 82 ILE A N 1
ATOM 648 C CA . ILE A 1 118 ? 7.739 -3.591 -5.692 1.00 16.94 82 ILE A CA 1
ATOM 649 C C . ILE A 1 118 ? 7.227 -3.427 -4.273 1.00 17.39 82 ILE A C 1
ATOM 650 O O . ILE A 1 118 ? 6.197 -4.007 -3.917 1.00 16.77 82 ILE A O 1
ATOM 655 N N . TRP A 1 119 ? 7.939 -2.636 -3.475 1.00 16.99 83 TRP A N 1
ATOM 656 C CA . TRP A 1 119 ? 7.533 -2.299 -2.115 1.00 22.81 83 TRP A CA 1
ATOM 657 C C . TRP A 1 119 ? 7.116 -0.836 -2.119 1.00 26.73 83 TRP A C 1
ATOM 658 O O . TRP A 1 119 ? 7.973 0.056 -2.165 1.00 25.87 83 TRP A O 1
ATOM 669 N N . THR A 1 120 ? 5.805 -0.595 -2.083 1.00 25.15 84 THR A N 1
ATOM 670 C CA . THR A 1 120 ? 5.265 0.759 -2.164 1.00 30.67 84 THR A CA 1
ATOM 671 C C . THR A 1 120 ? 5.329 1.503 -0.837 1.00 32.28 84 THR A C 1
ATOM 672 O O . THR A 1 120 ? 5.142 2.724 -0.816 1.00 34.33 84 THR A O 1
ATOM 676 N N . GLY A 1 121 ? 5.577 0.806 0.267 1.00 28.33 85 GLY A N 1
ATOM 677 C CA . GLY A 1 121 ? 5.417 1.354 1.594 1.00 29.58 85 GLY A CA 1
ATOM 678 C C . GLY A 1 121 ? 4.186 0.837 2.317 1.00 30.47 85 GLY A C 1
ATOM 679 O O . GLY A 1 121 ? 4.182 0.787 3.549 1.00 32.16 85 GLY A O 1
ATOM 680 N N . ASP A 1 122 ? 3.141 0.462 1.578 1.00 30.44 86 ASP A N 1
ATOM 681 C CA . ASP A 1 122 ? 1.966 -0.154 2.177 1.00 33.17 86 ASP A CA 1
ATOM 682 C C . ASP A 1 122 ? 1.630 -1.517 1.596 1.00 29.89 86 ASP A C 1
ATOM 683 O O . ASP A 1 122 ? 0.922 -2.289 2.253 1.00 31.91 86 ASP A O 1
ATOM 685 N N . MET A 1 123 ? 2.110 -1.838 0.396 1.00 26.89 87 MET A N 1
ATOM 686 C CA . MET A 1 123 ? 1.774 -3.097 -0.248 1.00 25.88 87 MET A CA 1
ATOM 687 C C . MET A 1 123 ? 3.010 -3.654 -0.935 1.00 20.51 87 MET A C 1
ATOM 688 O O . MET A 1 123 ? 3.848 -2.904 -1.438 1.00 21.84 87 MET A O 1
ATOM 693 N N . LEU A 1 124 ? 3.104 -4.979 -0.960 1.00 18.50 88 LEU A N 1
ATOM 694 C CA . LEU A 1 124 ? 4.213 -5.673 -1.598 1.00 17.89 88 LEU A CA 1
ATOM 695 C C . LEU A 1 124 ? 3.690 -6.392 -2.830 1.00 19.13 88 LEU A C 1
ATOM 696 O O . LEU A 1 124 ? 2.852 -7.293 -2.712 1.00 19.36 88 LEU A O 1
ATOM 701 N N . LEU A 1 125 ? 4.171 -5.991 -4.006 1.00 17.83 89 LEU A N 1
ATOM 702 C CA . LEU A 1 125 ? 3.832 -6.665 -5.252 1.00 16.74 89 LEU A CA 1
ATOM 703 C C . LEU A 1 125 ? 4.979 -7.595 -5.598 1.00 17.82 89 LEU A C 1
ATOM 704 O O . LEU A 1 125 ? 6.097 -7.131 -5.832 1.00 18.30 89 LEU A O 1
ATOM 709 N N . ILE A 1 126 ? 4.711 -8.895 -5.602 1.00 15.01 90 ILE A N 1
ATOM 710 C CA . ILE A 1 126 ? 5.684 -9.899 -6.040 1.00 14.65 90 ILE A CA 1
ATOM 711 C C . ILE A 1 126 ? 5.546 -10.054 -7.545 1.00 15.06 90 ILE A C 1
ATOM 712 O O . ILE A 1 126 ? 4.444 -10.302 -8.033 1.00 17.04 90 ILE A O 1
ATOM 717 N N . LEU A 1 127 ? 6.646 -9.904 -8.287 1.00 13.81 91 LEU A N 1
ATOM 718 C CA . LEU A 1 127 ? 6.590 -9.933 -9.743 1.00 13.87 91 LEU A CA 1
ATOM 719 C C . LEU A 1 127 ? 7.322 -11.138 -10.307 1.00 14.55 91 LEU A C 1
ATOM 720 O O . LEU A 1 127 ? 8.438 -11.462 -9.878 1.00 16.97 91 LEU A O 1
ATOM 725 N N . ASP A 1 128 ? 6.731 -11.763 -11.323 1.00 15.30 92 ASP A N 1
ATOM 726 C CA . ASP A 1 128 ? 7.494 -12.678 -12.152 1.00 13.50 92 ASP A CA 1
ATOM 727 C C . ASP A 1 128 ? 7.217 -12.383 -13.612 1.00 14.49 92 ASP A C 1
ATOM 728 O O . ASP A 1 128 ? 6.059 -12.205 -14.007 1.00 15.29 92 ASP A O 1
ATOM 733 N N . TYR A 1 129 ? 8.293 -12.284 -14.396 1.00 13.76 93 TYR A N 1
ATOM 734 C CA . TYR A 1 129 ? 8.207 -12.108 -15.837 1.00 13.15 93 TYR A CA 1
ATOM 735 C C . TYR A 1 129 ? 8.013 -13.462 -16.499 1.00 14.65 93 TYR A C 1
ATOM 736 O O . TYR A 1 129 ? 8.608 -14.454 -16.068 1.00 13.78 93 TYR A O 1
ATOM 745 N N . LYS A 1 130 ? 7.229 -13.476 -17.583 1.00 15.22 94 LYS A N 1
ATOM 746 C CA . LYS A 1 130 ? 7.124 -14.609 -18.489 1.00 15.43 94 LYS A CA 1
ATOM 747 C C . LYS A 1 130 ? 7.236 -14.101 -19.920 1.00 15.84 94 LYS A C 1
ATOM 748 O O . LYS A 1 130 ? 6.748 -13.016 -20.240 1.00 15.65 94 LYS A O 1
ATOM 754 N N . VAL A 1 131 ? 7.858 -14.892 -20.792 1.00 15.01 95 VAL A N 1
ATOM 755 C CA . VAL A 1 131 ? 7.750 -14.660 -22.237 1.00 14.33 95 VAL A CA 1
ATOM 756 C C . VAL A 1 131 ? 7.260 -15.960 -22.850 1.00 17.96 95 VAL A C 1
ATOM 757 O O . VAL A 1 131 ? 7.988 -16.962 -22.845 1.00 17.83 95 VAL A O 1
ATOM 761 N N . SER A 1 132 ? 6.033 -15.952 -23.363 1.00 15.43 96 SER A N 1
ATOM 762 C CA . SER A 1 132 ? 5.411 -17.177 -23.844 1.00 17.18 96 SER A CA 1
ATOM 763 C C . SER A 1 132 ? 4.209 -16.833 -24.708 1.00 17.50 96 SER A C 1
ATOM 764 O O . SER A 1 132 ? 3.495 -15.858 -24.452 1.00 17.79 96 SER A O 1
ATOM 767 N N . VAL A 1 133 ? 3.982 -17.659 -25.737 1.00 19.38 97 VAL A N 1
ATOM 768 C CA . VAL A 1 133 ? 2.745 -17.548 -26.504 1.00 20.34 97 VAL A CA 1
ATOM 769 C C . VAL A 1 133 ? 1.542 -18.141 -25.788 1.00 23.63 97 VAL A C 1
ATOM 770 O O . VAL A 1 133 ? 0.403 -17.884 -26.193 1.00 25.85 97 VAL A O 1
ATOM 774 N N . GLY A 1 134 ? 1.750 -18.932 -24.737 1.00 22.25 98 GLY A N 1
ATOM 775 C CA . GLY A 1 134 ? 0.670 -19.585 -24.040 1.00 23.23 98 GLY A CA 1
ATOM 776 C C . GLY A 1 134 ? 0.593 -19.144 -22.589 1.00 25.50 98 GLY A C 1
ATOM 777 O O . GLY A 1 134 ? 1.403 -18.343 -22.113 1.00 21.58 98 GLY A O 1
ATOM 778 N N . HIS A 1 135 ? -0.411 -19.686 -21.897 1.00 24.35 99 HIS A N 1
ATOM 779 C CA . HIS A 1 135 ? -0.709 -19.318 -20.515 1.00 27.21 99 HIS A CA 1
ATOM 780 C C . HIS A 1 135 ? -0.209 -20.325 -19.494 1.00 24.61 99 HIS A C 1
ATOM 781 O O . HIS A 1 135 ? -0.310 -20.057 -18.294 1.00 22.86 99 HIS A O 1
ATOM 788 N N . ASP A 1 136 ? 0.290 -21.484 -19.921 1.00 26.50 100 ASP A N 1
ATOM 789 C CA . ASP A 1 136 ? 0.558 -22.552 -18.964 1.00 24.55 100 ASP A CA 1
ATOM 790 C C . ASP A 1 136 ? 1.645 -22.169 -17.968 1.00 26.92 100 ASP A C 1
ATOM 791 O O . ASP A 1 136 ? 1.523 -22.459 -16.772 1.00 24.82 100 ASP A O 1
ATOM 796 N N . SER A 1 137 ? 2.721 -21.526 -18.428 1.00 23.63 101 SER A N 1
ATOM 797 C CA . SER A 1 137 ? 3.775 -21.203 -17.472 1.00 20.66 101 SER A CA 1
ATOM 798 C C . SER A 1 137 ? 3.293 -20.174 -16.460 1.00 18.60 101 SER A C 1
ATOM 799 O O . SER A 1 137 ? 3.730 -20.195 -15.302 1.00 20.00 101 SER A O 1
ATOM 802 N N . THR A 1 138 ? 2.380 -19.291 -16.874 1.00 19.75 102 THR A N 1
ATOM 803 C CA . THR A 1 138 ? 1.787 -18.320 -15.961 1.00 19.58 102 THR A CA 1
ATOM 804 C C . THR A 1 138 ? 0.960 -19.007 -14.878 1.00 20.40 102 THR A C 1
ATOM 805 O O . THR A 1 138 ? 1.057 -18.657 -13.693 1.00 19.83 102 THR A O 1
ATOM 809 N N . GLU A 1 139 ? 0.142 -19.991 -15.260 1.00 23.44 103 GLU A N 1
ATOM 810 C CA . GLU A 1 139 ? -0.680 -20.686 -14.267 1.00 23.56 103 GLU A CA 1
ATOM 811 C C . GLU A 1 139 ? 0.185 -21.438 -13.268 1.00 21.67 103 GLU A C 1
ATOM 812 O O . GLU A 1 139 ? -0.109 -21.443 -12.069 1.00 19.42 103 GLU A O 1
ATOM 818 N N . VAL A 1 140 ? 1.258 -22.077 -13.743 1.00 19.07 104 VAL A N 1
ATOM 819 C CA . VAL A 1 140 ? 2.134 -22.843 -12.860 1.00 20.88 104 VAL A CA 1
ATOM 820 C C . VAL A 1 140 ? 2.764 -21.939 -11.808 1.00 20.85 104 VAL A C 1
ATOM 821 O O . VAL A 1 140 ? 2.773 -22.253 -10.609 1.00 18.79 104 VAL A O 1
ATOM 825 N N . THR A 1 141 ? 3.319 -20.808 -12.246 1.00 19.19 105 THR A N 1
ATOM 826 C CA . THR A 1 141 ? 3.969 -19.897 -11.313 1.00 18.41 105 THR A CA 1
ATOM 827 C C . THR A 1 141 ? 2.948 -19.193 -10.433 1.00 17.01 105 THR A C 1
ATOM 828 O O . THR A 1 141 ? 3.190 -18.984 -9.239 1.00 17.91 105 THR A O 1
ATOM 832 N N . TYR A 1 142 ? 1.797 -18.821 -10.991 1.00 16.82 106 TYR A N 1
ATOM 833 C CA . TYR A 1 142 ? 0.780 -18.183 -10.153 1.00 18.42 106 TYR A CA 1
ATOM 834 C C . TYR A 1 142 ? 0.352 -19.098 -9.003 1.00 19.77 106 TYR A C 1
ATOM 835 O O . TYR A 1 142 ? 0.240 -18.652 -7.852 1.00 18.23 106 TYR A O 1
ATOM 844 N N . LYS A 1 143 ? 0.116 -20.385 -9.295 1.00 19.87 107 LYS A N 1
ATOM 845 C CA . LYS A 1 143 ? -0.279 -21.332 -8.253 1.00 20.27 107 LYS A CA 1
ATOM 846 C C . LYS A 1 143 ? 0.825 -21.511 -7.223 1.00 18.53 107 LYS A C 1
ATOM 847 O O . LYS A 1 143 ? 0.556 -21.522 -6.017 1.00 19.25 107 LYS A O 1
ATOM 853 N N . LYS A 1 144 ? 2.077 -21.650 -7.683 1.00 17.72 108 LYS A N 1
ATOM 854 C CA . LYS A 1 144 ? 3.197 -21.875 -6.768 1.00 19.39 108 LYS A CA 1
ATOM 855 C C . LYS A 1 144 ? 3.383 -20.694 -5.825 1.00 18.24 108 LYS A C 1
ATOM 856 O O . LYS A 1 144 ? 3.494 -20.870 -4.605 1.00 19.14 108 LYS A O 1
ATOM 862 N N . TYR A 1 145 ? 3.403 -19.473 -6.371 1.00 17.04 109 TYR A N 1
ATOM 863 C CA . TYR A 1 145 ? 3.633 -18.316 -5.517 1.00 15.15 109 TYR A CA 1
ATOM 864 C C . TYR A 1 145 ? 2.417 -17.972 -4.672 1.00 17.45 109 TYR A C 1
ATOM 865 O O . TYR A 1 145 ? 2.572 -17.492 -3.543 1.00 16.46 109 TYR A O 1
ATOM 874 N N . THR A 1 146 ? 1.206 -18.178 -5.189 1.00 15.81 110 THR A N 1
ATOM 875 C CA . THR A 1 146 ? 0.028 -17.956 -4.357 1.00 16.91 110 THR A CA 1
ATOM 876 C C . THR A 1 146 ? 0.056 -18.860 -3.132 1.00 16.65 110 THR A C 1
ATOM 877 O O . THR A 1 146 ? -0.139 -18.398 -1.997 1.00 18.44 110 THR A O 1
ATOM 881 N N . THR A 1 147 ? 0.334 -20.154 -3.333 1.00 17.48 111 THR A N 1
ATOM 882 C CA . THR A 1 147 ? 0.247 -21.081 -2.209 1.00 18.04 111 THR A CA 1
ATOM 883 C C . THR A 1 147 ? 1.477 -21.069 -1.314 1.00 21.79 111 THR A C 1
ATOM 884 O O . THR A 1 147 ? 1.356 -21.407 -0.130 1.00 21.09 111 THR A O 1
ATOM 888 N N . LEU A 1 148 ? 2.643 -20.681 -1.835 1.00 18.27 112 LEU A N 1
ATOM 889 C CA . LEU A 1 148 ? 3.843 -20.651 -1.008 1.00 17.31 112 LEU A CA 1
ATOM 890 C C . LEU A 1 148 ? 4.124 -19.289 -0.389 1.00 21.32 112 LEU A C 1
ATOM 891 O O . LEU A 1 148 ? 4.656 -19.227 0.732 1.00 22.22 112 LEU A O 1
ATOM 896 N N . ILE A 1 149 ? 3.790 -18.191 -1.061 1.00 17.37 113 ILE A N 1
ATOM 897 C CA . ILE A 1 149 ? 4.165 -16.879 -0.537 1.00 15.61 113 ILE A CA 1
ATOM 898 C C . ILE A 1 149 ? 3.063 -16.274 0.323 1.00 18.53 113 ILE A C 1
ATOM 899 O O . ILE A 1 149 ? 3.334 -15.730 1.394 1.00 18.89 113 ILE A O 1
ATOM 904 N N . LEU A 1 150 ? 1.805 -16.296 -0.133 1.00 18.28 114 LEU A N 1
ATOM 905 C CA . LEU A 1 150 ? 0.770 -15.563 0.598 1.00 15.92 114 LEU A CA 1
ATOM 906 C C . LEU A 1 150 ? 0.599 -16.026 2.039 1.00 17.54 114 LEU A C 1
ATOM 907 O O . LEU A 1 150 ? 0.426 -15.157 2.916 1.00 20.95 114 LEU A O 1
ATOM 912 N N . PRO A 1 151 ? 0.640 -17.321 2.366 1.00 19.21 115 PRO A N 1
ATOM 913 C CA . PRO A 1 151 ? 0.441 -17.693 3.780 1.00 21.30 115 PRO A CA 1
ATOM 914 C C . PRO A 1 151 ? 1.465 -17.077 4.720 1.00 22.83 115 PRO A C 1
ATOM 915 O O . PRO A 1 151 ? 1.074 -16.511 5.746 1.00 22.16 115 PRO A O 1
ATOM 919 N N . VAL A 1 152 ? 2.761 -17.133 4.395 1.00 21.47 116 VAL A N 1
ATOM 920 C CA . VAL A 1 152 ? 3.742 -16.574 5.327 1.00 19.90 116 VAL A CA 1
ATOM 921 C C . VAL A 1 152 ? 3.650 -15.050 5.367 1.00 20.46 116 VAL A C 1
ATOM 922 O O . VAL A 1 152 ? 3.841 -14.446 6.429 1.00 23.25 116 VAL A O 1
ATOM 926 N N . MET A 1 153 ? 3.323 -14.394 4.242 1.00 19.81 117 MET A N 1
ATOM 927 C CA . MET A 1 153 ? 3.190 -12.938 4.283 1.00 18.38 117 MET A CA 1
ATOM 928 C C . MET A 1 153 ? 2.010 -12.513 5.148 1.00 21.38 117 MET A C 1
ATOM 929 O O . MET A 1 153 ? 2.061 -11.466 5.808 1.00 21.00 117 MET A O 1
ATOM 934 N N . GLN A 1 154 ? 0.932 -13.302 5.149 1.00 21.85 118 GLN A N 1
ATOM 935 C CA . GLN A 1 154 ? -0.180 -13.016 6.055 1.00 25.64 118 GLN A CA 1
ATOM 936 C C . GLN A 1 154 ? 0.233 -13.181 7.514 1.00 24.39 118 GLN A C 1
ATOM 937 O O . GLN A 1 154 ? -0.139 -12.359 8.363 1.00 26.63 118 GLN A O 1
ATOM 943 N N . GLU A 1 155 ? 1.002 -14.231 7.827 1.00 25.88 119 GLU A N 1
ATOM 944 C CA . GLU A 1 155 ? 1.491 -14.409 9.195 1.00 24.44 119 GLU A CA 1
ATOM 945 C C . GLU A 1 155 ? 2.390 -13.258 9.617 1.00 28.00 119 GLU A C 1
ATOM 946 O O . GLU A 1 155 ? 2.349 -12.817 10.774 1.00 24.23 119 GLU A O 1
ATOM 952 N N . ILE A 1 156 ? 3.241 -12.783 8.708 1.00 24.61 120 ILE A N 1
ATOM 953 C CA . ILE A 1 156 ? 4.155 -11.708 9.068 1.00 25.25 120 ILE A CA 1
ATOM 954 C C . ILE A 1 156 ? 3.405 -10.393 9.157 1.00 24.14 120 ILE A C 1
ATOM 955 O O . ILE A 1 156 ? 3.741 -9.533 9.980 1.00 29.13 120 ILE A O 1
ATOM 960 N N . GLY A 1 157 ? 2.358 -10.228 8.359 1.00 22.10 121 GLY A N 1
ATOM 961 C CA . GLY A 1 157 ? 1.577 -9.017 8.350 1.00 23.02 121 GLY A CA 1
ATOM 962 C C . GLY A 1 157 ? 1.849 -8.070 7.206 1.00 24.79 121 GLY A C 1
ATOM 963 O O . GLY A 1 157 ? 1.630 -6.867 7.360 1.00 29.33 121 GLY A O 1
ATOM 964 N N . ILE A 1 158 ? 2.318 -8.571 6.068 1.00 23.13 122 ILE A N 1
ATOM 965 C CA . ILE A 1 158 ? 2.680 -7.748 4.920 1.00 24.84 122 ILE A CA 1
ATOM 966 C C . ILE A 1 158 ? 1.622 -7.976 3.852 1.00 21.48 122 ILE A C 1
ATOM 967 O O . ILE A 1 158 ? 1.434 -9.107 3.396 1.00 24.69 122 ILE A O 1
ATOM 972 N N . ASN A 1 159 ? 0.929 -6.913 3.469 1.00 23.71 123 ASN A N 1
ATOM 973 C CA . ASN A 1 159 ? -0.091 -6.999 2.430 1.00 22.17 123 ASN A CA 1
ATOM 974 C C . ASN A 1 159 ? 0.577 -7.261 1.083 1.00 20.66 123 ASN A C 1
ATOM 975 O O . ASN A 1 159 ? 1.393 -6.452 0.640 1.00 23.86 123 ASN A O 1
ATOM 980 N N . THR A 1 160 ? 0.222 -8.374 0.430 1.00 23.72 124 THR A N 1
ATOM 981 C CA . THR A 1 160 ? 0.981 -8.887 -0.713 1.00 18.32 124 THR A CA 1
ATOM 982 C C . THR A 1 160 ? 0.057 -9.307 -1.849 1.00 19.70 124 THR A C 1
ATOM 983 O O . THR A 1 160 ? -1.002 -9.895 -1.615 1.00 21.36 124 THR A O 1
ATOM 987 N N . GLU A 1 161 ? 0.478 -9.019 -3.087 1.00 17.78 125 GLU A N 1
ATOM 988 C CA . GLU A 1 161 ? -0.198 -9.484 -4.290 1.00 17.84 125 GLU A CA 1
ATOM 989 C C . GLU A 1 161 ? 0.795 -10.212 -5.191 1.00 16.73 125 GLU A C 1
ATOM 990 O O . GLU A 1 161 ? 1.946 -9.799 -5.305 1.00 16.74 125 GLU A O 1
ATOM 996 N N . ILE A 1 162 ? 0.354 -11.305 -5.806 1.00 15.78 126 ILE A N 1
ATOM 997 C CA . ILE A 1 162 ? 1.177 -12.040 -6.759 1.00 16.17 126 ILE A CA 1
ATOM 998 C C . ILE A 1 162 ? 0.885 -11.495 -8.148 1.00 16.69 126 ILE A C 1
ATOM 999 O O . ILE A 1 162 ? -0.263 -11.530 -8.601 1.00 17.95 126 ILE A O 1
ATOM 1004 N N . CYS A 1 163 ? 1.926 -11.023 -8.841 1.00 16.27 127 CYS A N 1
ATOM 1005 C CA . CYS A 1 163 ? 1.785 -10.403 -10.152 1.00 14.20 127 CYS A CA 1
ATOM 1006 C C . CYS A 1 163 ? 2.617 -11.174 -11.160 1.00 16.38 127 CYS A C 1
ATOM 1007 O O . CYS A 1 163 ? 3.824 -11.318 -10.972 1.00 17.86 127 CYS A O 1
ATOM 1010 N N . ILE A 1 164 ? 1.990 -11.624 -12.243 1.00 18.14 128 ILE A N 1
ATOM 1011 C CA . ILE A 1 164 ? 2.703 -12.272 -13.340 1.00 15.70 128 ILE A CA 1
ATOM 1012 C C . ILE A 1 164 ? 2.489 -11.415 -14.575 1.00 17.83 128 ILE A C 1
ATOM 1013 O O . ILE A 1 164 ? 1.342 -11.145 -14.954 1.00 18.76 128 ILE A O 1
ATOM 1018 N N . ILE A 1 165 ? 3.581 -10.975 -15.191 1.00 14.85 129 ILE A N 1
ATOM 1019 C CA . ILE A 1 165 ? 3.530 -10.139 -16.385 1.00 14.13 129 ILE A CA 1
ATOM 1020 C C . ILE A 1 165 ? 4.122 -10.955 -17.517 1.00 15.00 129 ILE A C 1
ATOM 1021 O O . ILE A 1 165 ? 5.295 -11.337 -17.452 1.00 13.42 129 ILE A O 1
ATOM 1026 N N . ARG A 1 166 ? 3.320 -11.229 -18.548 1.00 15.87 130 ARG A N 1
ATOM 1027 C CA . ARG A 1 166 ? 3.744 -12.087 -19.646 1.00 14.22 130 ARG A CA 1
ATOM 1028 C C . ARG A 1 166 ? 3.782 -11.289 -20.936 1.00 16.71 130 ARG A C 1
ATOM 1029 O O . ARG A 1 166 ? 2.829 -10.568 -21.248 1.00 17.47 130 ARG A O 1
ATOM 1037 N N . ALA A 1 167 ? 4.872 -11.419 -21.680 1.00 14.62 131 ALA A N 1
ATOM 1038 C CA . ALA A 1 167 ? 4.932 -10.919 -23.048 1.00 14.23 131 ALA A CA 1
ATOM 1039 C C . ALA A 1 167 ? 4.769 -12.083 -24.007 1.00 16.34 131 ALA A C 1
ATOM 1040 O O . ALA A 1 167 ? 5.427 -13.117 -23.855 1.00 15.32 131 ALA A O 1
ATOM 1042 N N . ASN A 1 168 ? 3.914 -11.905 -25.002 1.00 16.41 132 ASN A N 1
ATOM 1043 C CA . ASN A 1 168 ? 3.868 -12.841 -26.115 1.00 17.56 132 ASN A CA 1
ATOM 1044 C C . ASN A 1 168 ? 4.995 -12.483 -27.071 1.00 16.18 132 ASN A C 1
ATOM 1045 O O . ASN A 1 168 ? 5.009 -11.370 -27.601 1.00 17.85 132 ASN A O 1
ATOM 1050 N N . PRO A 1 169 ? 5.969 -13.366 -27.299 1.00 16.99 133 PRO A N 1
ATOM 1051 C CA . PRO A 1 169 ? 7.137 -12.961 -28.085 1.00 15.21 133 PRO A CA 1
ATOM 1052 C C . PRO A 1 169 ? 6.843 -12.801 -29.566 1.00 16.42 133 PRO A C 1
ATOM 1053 O O . PRO A 1 169 ? 7.632 -12.152 -30.258 1.00 18.26 133 PRO A O 1
ATOM 1057 N N . VAL A 1 170 ? 5.748 -13.371 -30.063 1.00 15.15 134 VAL A N 1
ATOM 1058 C CA . VAL A 1 170 ? 5.409 -13.241 -31.478 1.00 15.94 134 VAL A CA 1
ATOM 1059 C C . VAL A 1 170 ? 4.654 -11.949 -31.741 1.00 19.49 134 VAL A C 1
ATOM 1060 O O . VAL A 1 170 ? 4.925 -11.252 -32.725 1.00 19.32 134 VAL A O 1
ATOM 1064 N N . THR A 1 171 ? 3.691 -11.631 -30.874 1.00 16.96 135 THR A N 1
ATOM 1065 C CA . THR A 1 171 ? 2.791 -10.505 -31.072 1.00 20.34 135 THR A CA 1
ATOM 1066 C C . THR A 1 171 ? 3.185 -9.278 -30.274 1.00 20.62 135 THR A C 1
ATOM 1067 O O . THR A 1 171 ? 2.620 -8.204 -30.509 1.00 17.66 135 THR A O 1
ATOM 1071 N N . ASN A 1 172 ? 4.095 -9.416 -29.310 1.00 20.08 136 ASN A N 1
ATOM 1072 C CA . ASN A 1 172 ? 4.511 -8.359 -28.389 1.00 18.72 136 ASN A CA 1
ATOM 1073 C C . ASN A 1 172 ? 3.420 -7.931 -27.422 1.00 20.78 136 ASN A C 1
ATOM 1074 O O . ASN A 1 172 ? 3.651 -6.990 -26.655 1.00 21.94 136 ASN A O 1
ATOM 1079 N N . GLN A 1 173 ? 2.265 -8.590 -27.398 1.00 20.72 137 GLN A N 1
ATOM 1080 C CA . GLN A 1 173 ? 1.214 -8.189 -26.477 1.00 22.15 137 GLN A CA 1
ATOM 1081 C C . GLN A 1 173 ? 1.554 -8.601 -25.046 1.00 18.92 137 GLN A C 1
ATOM 1082 O O . GLN A 1 173 ? 2.110 -9.676 -24.804 1.00 18.30 137 GLN A O 1
ATOM 1088 N N . ILE A 1 174 ? 1.224 -7.720 -24.100 1.00 19.38 138 ILE A N 1
ATOM 1089 C CA . ILE A 1 174 ? 1.475 -7.932 -22.677 1.00 16.84 138 ILE A CA 1
ATOM 1090 C C . ILE A 1 174 ? 0.183 -8.312 -21.991 1.00 21.49 138 ILE A C 1
ATOM 1091 O O . ILE A 1 174 ? -0.851 -7.656 -22.186 1.00 20.80 138 ILE A O 1
ATOM 1096 N N . SER A 1 175 ? 0.254 -9.345 -21.148 1.00 18.47 139 SER A N 1
ATOM 1097 C CA . SER A 1 175 ? -0.857 -9.805 -20.321 1.00 20.75 139 SER A CA 1
ATOM 1098 C C . SER A 1 175 ? -0.426 -9.717 -18.861 1.00 20.01 139 SER A C 1
ATOM 1099 O O . SER A 1 175 ? 0.684 -10.133 -18.532 1.00 18.82 139 SER A O 1
ATOM 1102 N N . ILE A 1 176 ? -1.295 -9.193 -17.990 1.00 19.77 140 ILE A N 1
ATOM 1103 C CA . ILE A 1 176 ? -0.972 -8.999 -16.575 1.00 20.42 140 ILE A CA 1
ATOM 1104 C C . ILE A 1 176 ? -1.979 -9.733 -15.711 1.00 22.75 140 ILE A C 1
ATOM 1105 O O . ILE A 1 176 ? -3.194 -9.603 -15.919 1.00 23.04 140 ILE A O 1
ATOM 1110 N N . VAL A 1 177 ? -1.471 -10.493 -14.739 1.00 19.73 141 VAL A N 1
ATOM 1111 C CA . VAL A 1 177 ? -2.255 -11.008 -13.621 1.00 21.00 141 VAL A CA 1
ATOM 1112 C C . VAL A 1 177 ? -1.817 -10.217 -12.399 1.00 23.04 141 VAL A C 1
ATOM 1113 O O . VAL A 1 177 ? -0.617 -10.137 -12.114 1.00 18.82 141 VAL A O 1
ATOM 1117 N N . GLY A 1 178 ? -2.771 -9.604 -11.700 1.00 22.46 142 GLY A N 1
ATOM 1118 C CA . GLY A 1 178 ? -2.420 -8.747 -10.582 1.00 22.58 142 GLY A CA 1
ATOM 1119 C C . GLY A 1 178 ? -3.155 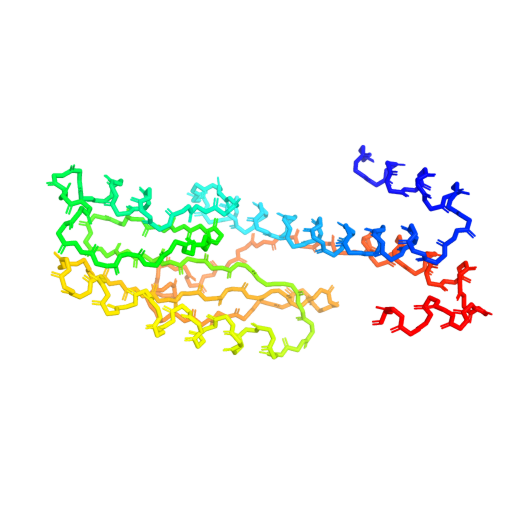-7.424 -10.615 1.00 25.53 142 GLY A C 1
ATOM 1120 O O . GLY A 1 178 ? -2.716 -6.486 -11.284 1.00 23.19 142 GLY A O 1
ATOM 1121 N N . GLU A 1 179 ? -4.283 -7.337 -9.900 1.00 24.43 143 GLU A N 1
ATOM 1122 C CA . GLU A 1 179 ? -5.146 -6.159 -10.007 1.00 25.84 143 GLU A CA 1
ATOM 1123 C C . GLU A 1 179 ? -4.448 -4.890 -9.533 1.00 24.30 143 GLU A C 1
ATOM 1124 O O . GLU A 1 179 ? -4.591 -3.831 -10.153 1.00 24.43 143 GLU A O 1
ATOM 1130 N N . GLN A 1 180 ? -3.698 -4.963 -8.426 1.00 23.30 144 GLN A N 1
ATOM 1131 C CA . GLN A 1 180 ? -3.027 -3.763 -7.937 1.00 25.00 144 GLN A CA 1
ATOM 1132 C C . GLN A 1 180 ? -1.891 -3.340 -8.862 1.00 26.06 144 GLN A C 1
ATOM 1133 O O . GLN A 1 180 ? -1.592 -2.147 -8.968 1.00 24.31 144 GLN A O 1
ATOM 1139 N N . PHE A 1 181 ? -1.250 -4.292 -9.542 1.00 22.96 145 PHE A N 1
ATOM 1140 C CA . PHE A 1 181 ? -0.248 -3.919 -10.534 1.00 22.49 145 PHE A CA 1
ATOM 1141 C C . PHE A 1 181 ? -0.889 -3.137 -11.676 1.00 23.73 145 PHE A C 1
ATOM 1142 O O . PHE A 1 181 ? -0.345 -2.122 -12.131 1.00 25.34 145 PHE A O 1
ATOM 1150 N N . LYS A 1 182 ? -2.053 -3.592 -12.138 1.00 22.24 146 LYS A N 1
ATOM 1151 C CA . LYS A 1 182 ? -2.740 -2.909 -13.230 1.00 23.30 146 LYS A CA 1
ATOM 1152 C C . LYS A 1 182 ? -3.121 -1.493 -12.834 1.00 25.04 146 LYS A C 1
ATOM 1153 O O . LYS A 1 182 ? -3.091 -0.580 -13.666 1.00 26.25 146 LYS A O 1
ATOM 1159 N N . ARG A 1 183 ? -3.517 -1.296 -11.576 1.00 26.58 147 ARG A N 1
ATOM 1160 C CA . ARG A 1 183 ? -3.929 0.038 -11.150 1.00 26.69 147 ARG A CA 1
ATOM 1161 C C . ARG A 1 183 ? -2.742 0.984 -11.073 1.00 27.24 147 ARG A C 1
ATOM 1162 O O . ARG A 1 183 ? -2.868 2.171 -11.400 1.00 27.36 147 ARG A O 1
ATOM 1170 N N . LEU A 1 184 ? -1.579 0.477 -10.648 1.00 23.51 148 LEU A N 1
ATOM 1171 C CA . LEU A 1 184 ? -0.380 1.303 -10.595 1.00 25.13 148 LEU A CA 1
ATOM 1172 C C . LEU A 1 184 ? 0.170 1.602 -11.976 1.00 25.09 148 LEU A C 1
ATOM 1173 O O . LEU A 1 184 ? 0.776 2.658 -12.180 1.00 27.08 148 LEU A O 1
ATOM 1178 N N . PHE A 1 185 ? 0.010 0.679 -12.919 1.00 23.00 149 PHE A N 1
ATOM 1179 C CA . PHE A 1 185 ? 0.638 0.769 -14.239 1.00 24.39 149 PHE A CA 1
ATOM 1180 C C . PHE A 1 185 ? -0.414 0.495 -15.304 1.00 26.20 149 PHE A C 1
ATOM 1181 O O . PHE A 1 185 ? -0.466 -0.597 -15.882 1.00 29.50 149 PHE A O 1
ATOM 1189 N N . PRO A 1 186 ? -1.299 1.466 -15.570 1.00 27.25 150 PRO A N 1
ATOM 1190 C CA . PRO A 1 186 ? -2.381 1.210 -16.531 1.00 28.91 150 PRO A CA 1
ATOM 1191 C C . PRO A 1 186 ? -1.897 1.117 -17.966 1.00 29.33 150 PRO A C 1
ATOM 1192 O O . PRO A 1 186 ? -2.571 0.474 -18.781 1.00 33.81 150 PRO A O 1
ATOM 1196 N N . THR A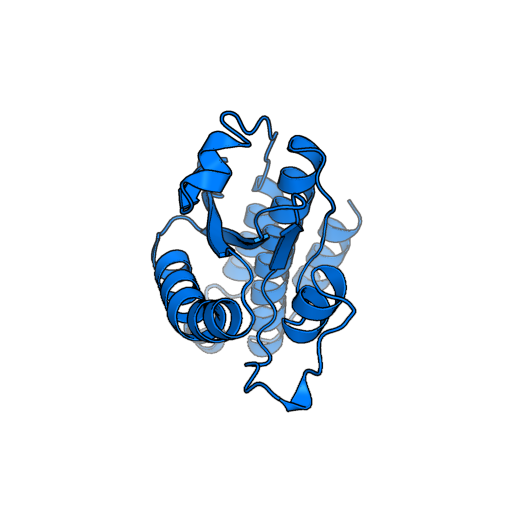 1 187 ? -0.759 1.727 -18.301 1.00 29.25 151 THR A N 1
ATOM 1197 C CA . THR A 1 187 ? -0.128 1.540 -19.602 1.00 28.07 151 THR A CA 1
ATOM 1198 C C . THR A 1 187 ? 1.309 1.086 -19.399 1.00 26.63 151 THR A C 1
ATOM 1199 O O . THR A 1 187 ? 1.969 1.475 -18.429 1.00 28.50 151 THR A O 1
ATOM 1203 N N . ILE A 1 188 ? 1.782 0.251 -20.318 1.00 27.62 152 ILE A N 1
ATOM 1204 C CA . ILE A 1 188 ? 3.149 -0.264 -20.265 1.00 24.32 152 ILE A CA 1
ATOM 1205 C C . ILE A 1 188 ? 3.823 0.093 -21.578 1.00 23.62 152 ILE A C 1
ATOM 1206 O O . ILE A 1 188 ? 3.777 -0.693 -22.529 1.00 25.52 152 ILE A O 1
ATOM 1211 N N . PRO A 1 189 ? 4.444 1.243 -21.671 1.00 24.49 153 PRO A N 1
ATOM 1212 C CA . PRO A 1 189 ? 4.980 1.706 -22.961 1.00 27.00 153 PRO A CA 1
ATOM 1213 C C . PRO A 1 189 ? 6.350 1.108 -23.259 1.00 27.19 153 PRO A C 1
ATOM 1214 O O . PRO A 1 189 ? 7.366 1.806 -23.313 1.00 28.56 153 PRO A O 1
ATOM 1218 N N . VAL A 1 190 ? 6.381 -0.216 -23.437 1.00 28.28 154 VAL A N 1
ATOM 1219 C CA . VAL A 1 190 ? 7.590 -0.922 -23.839 1.00 24.79 154 VAL A CA 1
ATOM 1220 C C . VAL A 1 190 ? 7.684 -0.916 -25.361 1.00 27.37 154 VAL A C 1
ATOM 1221 O O . VAL A 1 190 ? 6.687 -0.789 -26.076 1.00 28.00 154 VAL A O 1
ATOM 1225 N N . GLU A 1 191 ? 8.902 -1.097 -25.860 1.00 29.59 155 GLU A N 1
ATOM 1226 C CA . GLU A 1 191 ? 9.180 -1.280 -27.284 1.00 30.46 155 GLU A CA 1
ATOM 1227 C C . GLU A 1 191 ? 9.924 -2.605 -27.417 1.00 28.66 155 GLU A C 1
ATOM 1228 O O . GLU A 1 191 ? 11.152 -2.646 -27.312 1.00 34.44 155 GLU A O 1
ATOM 1234 N N . LEU A 1 192 ? 9.186 -3.689 -27.640 1.00 25.67 156 LEU A N 1
ATOM 1235 C CA . LEU A 1 192 ? 9.782 -5.021 -27.614 1.00 20.94 156 LEU A CA 1
ATOM 1236 C C . LEU A 1 192 ? 10.143 -5.483 -29.017 1.00 22.39 156 LEU A C 1
ATOM 1237 O O . LEU A 1 192 ? 9.445 -5.178 -29.984 1.00 22.42 156 LEU A O 1
ATOM 1242 N N . ASN A 1 193 ? 11.242 -6.224 -29.110 1.00 21.74 157 ASN A N 1
ATOM 1243 C CA . ASN A 1 193 ? 11.686 -6.792 -30.374 1.00 22.98 157 ASN A CA 1
ATOM 1244 C C . ASN A 1 193 ? 12.358 -8.119 -30.037 1.00 20.93 157 ASN A C 1
ATOM 1245 O O . ASN A 1 193 ? 13.508 -8.132 -29.581 1.00 23.17 157 ASN A O 1
ATOM 1250 N N . PHE A 1 194 ? 11.634 -9.219 -30.241 1.00 18.83 158 PHE A N 1
ATOM 1251 C CA . PHE A 1 194 ? 12.163 -10.547 -29.951 1.00 19.44 158 PHE A CA 1
ATOM 1252 C C . PHE A 1 194 ? 12.726 -11.235 -31.186 1.00 23.64 158 PHE A C 1
ATOM 1253 O O . PHE A 1 194 ? 13.135 -12.400 -31.100 1.00 21.56 158 PHE A O 1
ATOM 1261 N N . ALA A 1 195 ? 12.774 -10.539 -32.327 1.00 22.58 159 ALA A N 1
ATOM 1262 C CA . ALA A 1 195 ? 13.118 -11.196 -33.587 1.00 24.48 159 ALA A CA 1
ATOM 1263 C C . ALA A 1 195 ? 14.473 -11.901 -33.524 1.00 24.40 159 ALA A C 1
ATOM 1264 O O . ALA A 1 195 ? 14.628 -12.998 -34.072 1.00 25.31 159 ALA A O 1
ATOM 1266 N N . ARG A 1 196 ? 15.468 -11.294 -32.870 1.00 21.64 160 ARG A N 1
ATOM 1267 C CA . ARG A 1 196 ? 16.807 -11.886 -32.846 1.00 23.64 160 ARG A CA 1
ATOM 1268 C C . ARG A 1 196 ? 16.857 -13.174 -32.029 1.00 23.43 160 ARG A C 1
ATOM 1269 O O . ARG A 1 196 ? 17.603 -14.096 -32.384 1.00 20.85 160 ARG A O 1
ATOM 1271 N N . PHE A 1 197 ? 16.094 -13.263 -30.932 1.00 19.21 161 PHE A N 1
ATOM 1272 C CA . PHE A 1 197 ? 16.036 -14.530 -30.203 1.00 19.19 161 PHE A CA 1
ATOM 1273 C C . PHE A 1 197 ? 15.423 -15.624 -31.062 1.00 19.45 161 PHE A C 1
ATOM 1274 O O . PHE A 1 197 ? 15.842 -16.788 -30.995 1.00 21.59 161 PHE A O 1
ATOM 1282 N N . PHE A 1 198 ? 14.407 -15.277 -31.857 1.00 19.64 162 PHE A N 1
ATOM 1283 C CA . PHE A 1 198 ? 13.824 -16.254 -32.768 1.00 20.64 162 PHE A CA 1
ATOM 1284 C C . PHE A 1 198 ? 14.827 -16.680 -33.832 1.00 22.00 162 PHE A C 1
ATOM 1285 O O . PHE A 1 198 ? 14.945 -17.874 -34.141 1.00 22.83 162 PHE A O 1
ATOM 1293 N N . GLU A 1 199 ? 15.544 -15.713 -34.408 1.00 20.61 163 GLU A N 1
ATOM 1294 C CA . GLU A 1 199 ? 16.535 -16.018 -35.438 1.00 21.55 163 GLU A CA 1
ATOM 1295 C C . GLU A 1 199 ? 17.595 -16.983 -34.916 1.00 22.91 163 GLU A C 1
ATOM 1296 O O . GLU A 1 199 ? 17.954 -17.954 -35.594 1.00 22.48 163 GLU A O 1
ATOM 1298 N N . LEU A 1 200 ? 18.095 -16.745 -33.698 1.00 20.82 164 LEU A N 1
ATOM 1299 C CA . LEU A 1 200 ? 19.128 -17.607 -33.127 1.00 19.27 164 LEU A CA 1
ATOM 1300 C C . LEU A 1 200 ? 18.600 -19.010 -32.879 1.00 24.36 164 LEU A C 1
ATOM 1301 O O . LEU A 1 200 ? 19.235 -20.003 -33.248 1.00 21.97 164 LEU A O 1
ATOM 1306 N N . ARG A 1 201 ? 17.442 -19.115 -32.227 1.00 20.11 165 ARG A N 1
ATOM 1307 C CA . ARG A 1 201 ? 16.927 -20.434 -31.906 1.00 19.36 165 ARG A CA 1
ATOM 1308 C C . ARG A 1 201 ? 16.545 -21.211 -33.165 1.00 21.57 165 ARG A C 1
ATOM 1309 O O . ARG A 1 201 ? 16.681 -22.439 -33.204 1.00 22.37 165 ARG A O 1
ATOM 1317 N N . LYS A 1 202 ? 16.074 -20.520 -34.206 1.00 20.34 166 LYS A N 1
ATOM 1318 C CA . LYS A 1 202 ? 15.735 -21.224 -35.440 1.00 22.27 166 LYS A CA 1
ATOM 1319 C C . LYS A 1 202 ? 16.979 -21.797 -36.101 1.00 21.76 166 LYS A C 1
ATOM 1320 O O . LYS A 1 202 ? 16.947 -22.907 -36.642 1.00 23.44 166 LYS A O 1
ATOM 1326 N N . MET A 1 203 ? 18.089 -21.070 -36.052 1.00 19.57 167 MET A N 1
ATOM 1327 C CA . MET A 1 203 ? 19.322 -21.620 -36.601 1.00 23.18 167 MET A CA 1
ATOM 1328 C C . MET A 1 203 ? 19.732 -22.872 -35.835 1.00 21.16 167 MET A C 1
ATOM 1329 O O . MET A 1 203 ? 20.132 -23.879 -36.432 1.00 20.65 167 MET A O 1
ATOM 1334 N N . LEU A 1 204 ? 19.585 -22.844 -34.509 1.00 18.50 168 LEU A N 1
ATOM 1335 C CA . LEU A 1 204 ? 19.906 -24.009 -33.698 1.00 19.48 168 LEU A CA 1
ATOM 1336 C C . LEU A 1 204 ? 19.010 -25.193 -34.046 1.00 20.26 168 LEU A C 1
ATOM 1337 O O . LEU A 1 204 ? 19.492 -26.313 -34.237 1.00 24.35 168 LEU A O 1
ATOM 1342 N N . LEU A 1 205 ? 17.695 -24.961 -34.144 1.00 21.25 169 LEU A N 1
ATOM 1343 C CA . LEU A 1 205 ? 16.767 -26.034 -34.495 1.00 23.02 169 LEU A CA 1
ATOM 1344 C C . LEU A 1 205 ? 17.055 -26.590 -35.888 1.00 24.60 169 LEU A C 1
ATOM 1345 O O . LEU A 1 205 ? 16.989 -27.805 -36.111 1.00 25.99 169 LEU A O 1
ATOM 1350 N N . ASP A 1 206 ? 17.362 -25.717 -36.845 1.00 23.94 170 ASP A N 1
ATOM 1351 C CA . ASP A 1 206 ? 17.683 -26.192 -38.192 1.00 24.69 170 ASP A CA 1
ATOM 1352 C C . ASP A 1 206 ? 18.961 -27.028 -38.204 1.00 24.62 170 ASP A C 1
ATOM 1353 O O . ASP A 1 206 ? 19.048 -28.029 -38.923 1.00 24.61 170 ASP A O 1
ATOM 1358 N N . LYS A 1 207 ? 19.970 -26.635 -37.425 1.00 21.16 171 LYS A N 1
ATOM 1359 C CA . LYS A 1 207 ? 21.214 -27.397 -37.414 1.00 22.74 171 LYS A CA 1
ATOM 1360 C C . LYS A 1 207 ? 20.983 -28.816 -36.911 1.00 26.35 171 LYS A C 1
ATOM 1361 O O . LYS A 1 207 ? 21.680 -29.749 -37.328 1.00 24.91 171 LYS A O 1
ATOM 1367 N N . PHE A 1 208 ? 19.990 -29.003 -36.042 1.00 23.02 172 PHE A N 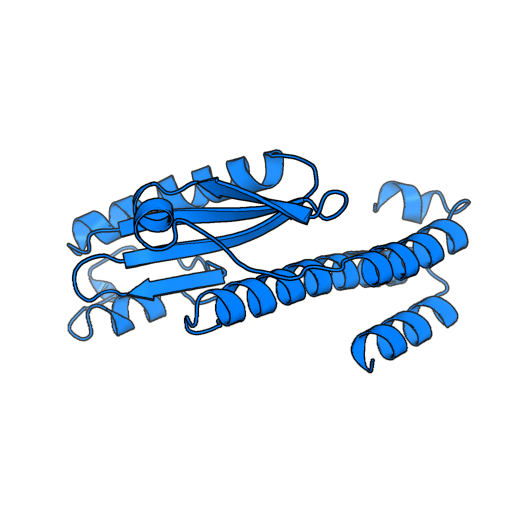1
ATOM 1368 C CA . PHE A 1 208 ? 19.689 -30.299 -35.450 1.00 22.58 172 PHE A CA 1
ATOM 1369 C C . PHE A 1 208 ? 18.341 -30.841 -35.906 1.00 28.06 172 PHE A C 1
ATOM 1370 O O . PHE A 1 208 ? 17.750 -31.674 -35.217 1.00 33.60 172 PHE A O 1
ATOM 1378 N N . ALA A 1 209 ? 17.845 -30.394 -37.060 1.00 27.86 173 ALA A N 1
ATOM 1379 C CA . ALA A 1 209 ? 16.529 -30.838 -37.502 1.00 31.16 173 ALA A CA 1
ATOM 1380 C C . ALA A 1 209 ? 16.469 -32.339 -37.730 1.00 37.05 173 ALA A C 1
ATOM 1381 O O . ALA A 1 209 ? 15.376 -32.914 -37.679 1.00 42.29 173 ALA A O 1
ATOM 1383 N N . ASP A 1 210 ? 17.608 -32.990 -37.980 1.00 35.21 174 ASP A N 1
ATOM 1384 C CA . ASP A 1 210 ? 17.637 -34.425 -38.239 1.00 38.52 174 ASP A CA 1
ATOM 1385 C C . ASP A 1 210 ? 18.233 -35.227 -37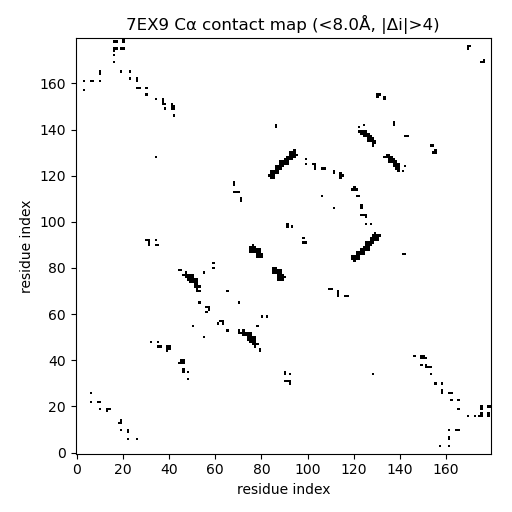.082 1.00 40.75 174 ASP A C 1
ATOM 1386 O O . ASP A 1 210 ? 18.640 -36.377 -37.282 1.00 43.61 174 ASP A O 1
ATOM 1388 N N . ASP A 1 211 ? 18.276 -34.654 -35.872 1.00 39.46 175 ASP A N 1
ATOM 1389 C CA . ASP A 1 211 ? 18.896 -35.280 -34.697 1.00 41.21 175 ASP A CA 1
ATOM 1390 C C . ASP A 1 211 ? 17.805 -35.691 -33.710 1.00 44.74 175 ASP A C 1
ATOM 1391 O O . ASP A 1 211 ? 17.369 -34.883 -32.884 1.00 41.90 175 ASP A O 1
ATOM 1396 N N . GLU A 1 212 ? 17.405 -36.966 -33.769 1.00 44.55 176 GLU A N 1
ATOM 1397 C CA . GLU A 1 212 ? 16.354 -37.471 -32.887 1.00 45.80 176 GLU A CA 1
ATOM 1398 C C . GLU A 1 212 ? 16.650 -37.169 -31.420 1.00 44.46 176 GLU A C 1
ATOM 1399 O O . GLU A 1 212 ? 15.748 -36.775 -30.669 1.00 47.91 176 GLU A O 1
ATOM 1401 N N . GLU A 1 213 ? 17.910 -37.339 -30.996 1.00 46.12 177 GLU A N 1
ATOM 1402 C CA . GLU A 1 213 ? 18.263 -37.086 -29.599 1.00 43.69 177 GLU A CA 1
ATOM 1403 C C . GLU A 1 213 ? 17.917 -35.658 -29.190 1.00 44.32 177 GLU A C 1
ATOM 1404 O O . GLU A 1 213 ? 17.370 -35.428 -28.104 1.00 44.33 177 GLU A O 1
ATOM 1406 N N . PHE A 1 214 ? 18.202 -34.689 -30.062 1.00 42.93 178 PHE A N 1
ATOM 1407 C CA . PHE A 1 214 ? 17.877 -33.295 -29.769 1.00 39.10 178 PHE A CA 1
ATOM 1408 C C . PHE A 1 214 ? 16.375 -33.047 -29.828 1.00 39.61 178 PHE A C 1
ATOM 1409 O O . PHE A 1 214 ? 15.809 -32.407 -28.936 1.00 41.20 178 PHE A O 1
ATOM 1417 N N . LEU A 1 215 ? 15.713 -33.515 -30.892 1.00 42.52 179 LEU A N 1
ATOM 1418 C CA . LEU A 1 215 ? 14.287 -33.230 -31.033 1.00 44.60 179 LEU A CA 1
ATOM 1419 C C . LEU A 1 215 ? 13.495 -33.722 -29.827 1.00 46.87 179 LEU A C 1
ATOM 1420 O O . LEU A 1 215 ? 12.453 -33.144 -29.494 1.00 51.08 179 LEU A O 1
ATOM 1425 N N . MET A 1 216 ? 13.987 -34.759 -29.143 1.00 45.56 180 MET A N 1
ATOM 1426 C CA . MET A 1 216 ? 13.343 -35.229 -27.917 1.00 48.83 180 MET A CA 1
ATOM 1427 C C . MET A 1 216 ? 13.632 -34.302 -26.738 1.00 48.89 180 MET A C 1
ATOM 1428 O O . MET A 1 216 ? 12.724 -33.957 -25.974 1.00 51.72 180 MET A O 1
ATOM 1430 N N . MET A 1 217 ? 14.893 -33.885 -26.576 1.00 47.43 181 MET A N 1
ATOM 1431 C CA . MET A 1 217 ? 15.255 -32.994 -25.476 1.00 44.55 181 MET A CA 1
ATOM 1432 C C . MET A 1 217 ? 14.469 -31.686 -25.518 1.00 47.25 181 MET A C 1
ATOM 1433 O O . MET A 1 217 ? 14.249 -31.061 -24.473 1.00 48.84 181 MET A O 1
ATOM 1438 N N . ILE A 1 218 ? 14.044 -31.261 -26.707 1.00 48.34 182 ILE A N 1
ATOM 1439 C CA . ILE A 1 218 ? 13.373 -29.978 -26.892 1.00 45.67 182 ILE A CA 1
ATOM 1440 C C . ILE A 1 218 ? 11.856 -30.135 -26.875 1.00 45.11 182 ILE A C 1
ATOM 1441 O O . ILE A 1 218 ? 11.138 -29.259 -26.381 1.00 49.57 182 ILE A O 1
#

Solvent-accessible surface area: 9872 Å² total; per-residue (Å²): 110,120,66,60,98,114,12,33,103,66,8,119,62,8,216,67,10,83,73,0,57,79,1,0,45,52,0,61,107,14,32,39,31,32,0,0,86,41,0,1,161,33,20,140,32,114,79,67,49,90,18,73,0,14,98,0,0,72,68,16,93,108,63,15,88,47,175,77,64,129,11,33,131,14,60,0,5,0,12,25,90,72,52,82,42,0,1,0,0,10,0,35,17,26,96,27,116,105,43,15,86,102,15,89,140,105,17,35,90,69,0,45,67,3,1,140,108,20,63,17,97,21,29,8,0,1,0,17,0,25,6,99,74,66,131,47,51,34,62,8,108,52,0,82,184,87,32,114,100,30,96,32,153,17,100,3,64,42,13,82,46,1,54,126,74,0,57,82,100,10,70,109,44,85,57,0,84,89,88,80

InterPro domains:
  IPR007099 RNA-directed RNA polymerase, negative-strand RNA virus [PS50525] (1016-1207)
  IPR007322 RNA-dependent RNA polymerase, bunyaviral [PF04196] (597-1329)
  IPR029124 RNA-directed RNA polymerase L, N-terminal [PF15518] (6-179)
  IPR048006 RNA endonuclease, cap-snatching, bunyaviral [TIGR04202] (76-132)
  IPR048547 RNA-directed RNA polymerase L, thumb ring domain, bunyaviral [PF21561] (1351-1717)

Radius of gyration: 18.7 Å; Cα contacts (8 Å, |Δi|>4): 228; chains: 1; bounding box: 36×41×52 Å

Organism: NCBI:txid1501396

B-factor: mean 25.41, std 8.35, range [12.52, 56.84]